Protein AF-A0A554PIF0-F1 (afdb_monomer)

Nearest PDB structures (foldseek):
  8jh6-assembly1_B  TM=5.213E-01  e=8.444E-01  synthetic construct
  6s37-assembly1_A  TM=5.566E-01  e=1.504E+00  Pseudomonas putida KT2440
  7zxk-assembly2_C  TM=3.228E-01  e=7.651E+00  Homo sapiens
  7p5c-assembly1_B  TM=2.147E-01  e=7.260E+00  Homo sapiens

Sequence (215 aa):
MDVDSYLQCLNYMDSIPKVDGVLDITLKVGVPIGTFILGFVFSWIKENRKESKEVKNKKICVDEEIHRVMQGVEHSFKECVSILDLCRRNQRIESHRLPPEIEMPCIETFFWGIAHEYTQDERHYLSFLGPNIKELNVLIQKVREAPKPRDLTAMASLAYAVLEHAPHCYAICETLKTGVKPEVVTPVSFADKLQLKSDAIDSMRERYSNLAAMQ

Mean predicted aligned error: 11.62 Å

Foldseek 3Di:
DDPVVVVVVVVVVVPDDDDDDPVCCCVVPVVVVVVVVVVVVVVVVVVVVVVVVVLVVLVVVQLVLLVQLLVLLLQLLVQLLVLLLCLVVVHFDPDTDRDQASDRVSLVPCCVVNVVVDDPVLNVLSVVLVVLRVVLNVLSVCLVPPPGGPPSVSNNVSSVVSLASSQVSNQSSVCNVPVDRDPDRHSLVVCVVVVDDGPSSVVVVVVVVVVVVVD

pLDDT: mean 83.53, std 14.91, range [40.38, 97.88]

Radius of gyration: 30.83 Å; Cα contacts (8 Å, |Δi|>4): 161; chains: 1; bounding box: 61×54×91 Å

Structure (mmCIF, N/CA/C/O backbone):
data_AF-A0A554PIF0-F1
#
_entry.id   AF-A0A554PIF0-F1
#
loop_
_atom_site.group_PDB
_atom_site.id
_atom_site.type_symbol
_atom_site.label_atom_id
_atom_site.label_alt_id
_atom_site.label_comp_id
_atom_site.label_asym_id
_atom_site.label_entity_id
_atom_site.label_seq_id
_atom_site.pdbx_PDB_ins_code
_atom_site.Cartn_x
_atom_site.Cartn_y
_atom_site.Cartn_z
_atom_site.occupancy
_atom_site.B_iso_or_equiv
_atom_site.auth_seq_id
_atom_site.auth_comp_id
_atom_site.auth_asym_id
_atom_site.auth_atom_id
_atom_site.pdbx_PDB_model_num
ATOM 1 N N . MET A 1 1 ? -20.662 22.136 36.333 1.00 47.41 1 MET A N 1
ATOM 2 C CA . MET A 1 1 ? -21.942 22.584 36.919 1.00 47.41 1 MET A CA 1
ATOM 3 C C . MET A 1 1 ? -21.579 23.101 38.303 1.00 47.41 1 MET A C 1
ATOM 5 O O . MET A 1 1 ? -20.882 22.368 38.993 1.00 47.41 1 MET A O 1
ATOM 9 N N . ASP A 1 2 ? -21.885 24.365 38.615 1.00 40.38 2 ASP A N 1
ATOM 10 C CA . ASP A 1 2 ? -21.336 25.093 39.775 1.00 40.38 2 ASP A CA 1
ATOM 11 C C . ASP A 1 2 ? -21.683 24.433 41.114 1.00 40.38 2 ASP A C 1
ATOM 13 O O . ASP A 1 2 ? -22.853 24.260 41.455 1.00 40.38 2 ASP A O 1
ATOM 17 N N . VAL A 1 3 ? -20.644 24.087 41.876 1.00 50.56 3 VAL A N 1
ATOM 18 C CA . VAL A 1 3 ? -20.722 23.443 43.200 1.00 50.56 3 VAL A CA 1
ATOM 19 C C . VAL A 1 3 ? -21.391 24.367 44.229 1.00 50.56 3 VAL A C 1
ATOM 21 O O . VAL A 1 3 ? -22.068 23.901 45.144 1.00 50.56 3 VAL A O 1
ATOM 24 N N . ASP A 1 4 ? -21.292 25.681 44.027 1.00 49.31 4 ASP A N 1
ATOM 25 C CA . ASP A 1 4 ? -21.816 26.689 44.953 1.00 49.31 4 ASP A CA 1
ATOM 26 C C . ASP A 1 4 ? -23.349 26.764 44.958 1.00 49.31 4 ASP A C 1
ATOM 28 O O . ASP A 1 4 ? -23.965 26.982 46.003 1.00 49.31 4 ASP A O 1
ATOM 32 N N . SER A 1 5 ? -23.993 26.490 43.819 1.00 56.06 5 SER A N 1
ATOM 33 C CA . SER A 1 5 ? -25.459 26.435 43.737 1.00 56.06 5 SER A CA 1
ATOM 34 C C . SER A 1 5 ? -26.027 25.220 44.491 1.00 56.06 5 SER A C 1
ATOM 36 O O . SER A 1 5 ? -27.128 25.278 45.035 1.00 56.06 5 SER A O 1
ATOM 38 N N . TYR A 1 6 ? -25.243 24.142 44.610 1.00 55.62 6 TYR A N 1
ATOM 39 C CA . TYR A 1 6 ? -25.616 22.925 45.334 1.00 55.62 6 TYR A CA 1
ATOM 40 C C . TYR A 1 6 ? -25.572 23.114 46.861 1.00 55.62 6 TYR A C 1
ATOM 42 O O . TYR A 1 6 ? -26.452 22.632 47.578 1.00 55.62 6 TYR A O 1
ATOM 50 N N . LEU A 1 7 ? -24.597 23.883 47.362 1.00 62.16 7 LEU A N 1
ATOM 51 C CA . LEU A 1 7 ? -24.489 24.240 48.783 1.00 62.16 7 LEU A CA 1
ATOM 52 C C . LEU A 1 7 ? -25.667 25.099 49.264 1.00 62.16 7 LEU A C 1
ATOM 54 O O . LEU A 1 7 ? -26.142 24.923 50.385 1.00 62.16 7 LEU A O 1
ATOM 58 N N . GLN A 1 8 ? -26.190 25.983 48.410 1.00 55.66 8 GLN A N 1
ATOM 59 C CA . GLN A 1 8 ? -27.382 26.775 48.730 1.00 55.66 8 GLN A CA 1
ATOM 60 C C . GLN A 1 8 ? -28.638 25.913 48.910 1.00 55.66 8 GLN A C 1
ATOM 62 O O . GLN A 1 8 ? -29.419 26.164 49.828 1.00 55.66 8 GLN A O 1
ATOM 67 N N . CYS A 1 9 ? -28.821 24.873 48.092 1.00 62.28 9 CYS A N 1
ATOM 68 C CA . CYS A 1 9 ? -29.952 23.954 48.237 1.00 62.28 9 CYS A CA 1
ATOM 69 C C . CYS A 1 9 ? -29.850 23.099 49.508 1.00 62.28 9 CYS A C 1
ATOM 71 O O . CYS A 1 9 ? -30.862 22.873 50.169 1.00 62.28 9 CYS A O 1
ATOM 73 N N . LEU A 1 10 ? -28.640 22.672 49.883 1.00 59.41 10 LEU A N 1
ATOM 74 C CA . LEU A 1 10 ? -28.398 21.937 51.130 1.00 59.41 10 LEU A CA 1
ATOM 75 C C . LEU A 1 10 ? -28.706 22.795 52.364 1.00 59.41 10 LEU A C 1
ATOM 77 O O . LEU A 1 10 ? -29.445 22.361 53.244 1.00 59.41 10 LEU A O 1
ATOM 81 N N . ASN A 1 11 ? -28.232 24.043 52.379 1.00 67.69 11 ASN A N 1
ATOM 82 C CA . ASN A 1 11 ? -28.479 24.967 53.487 1.00 67.69 11 ASN A CA 1
ATOM 83 C C . ASN A 1 11 ? -29.965 25.334 53.635 1.00 67.69 11 ASN A C 1
ATOM 85 O O . ASN A 1 11 ? -30.442 25.553 54.748 1.00 67.69 11 ASN A O 1
ATOM 89 N N . TYR A 1 12 ? -30.716 25.381 52.530 1.00 64.62 12 TYR A N 1
ATOM 90 C CA . TYR A 1 12 ? -32.158 25.622 52.572 1.00 64.62 12 TYR A CA 1
ATOM 91 C C . TYR A 1 12 ? -32.916 24.459 53.231 1.00 64.62 12 TYR A C 1
ATOM 93 O O . TYR A 1 12 ? -33.818 24.697 54.036 1.00 64.62 12 TYR A O 1
ATOM 101 N N . MET A 1 13 ? -32.519 23.209 52.966 1.00 59.84 13 MET A N 1
ATOM 102 C CA . MET A 1 13 ? -33.137 22.031 53.590 1.00 59.84 13 MET A CA 1
ATOM 103 C C . MET A 1 13 ? -32.864 21.934 55.098 1.00 59.84 13 MET A C 1
ATOM 105 O O . MET A 1 13 ? -33.733 21.476 55.838 1.00 59.84 13 MET A O 1
ATOM 109 N N . ASP A 1 14 ? -31.707 22.412 55.563 1.00 58.00 14 ASP A N 1
ATOM 110 C CA . ASP A 1 14 ? -31.365 22.452 56.993 1.00 58.00 14 ASP A CA 1
ATOM 111 C C . ASP A 1 14 ? -32.142 23.521 57.785 1.00 58.00 14 ASP A C 1
ATOM 113 O O . ASP A 1 14 ? -32.210 23.454 59.014 1.00 58.00 14 ASP A O 1
ATOM 117 N N . SER A 1 15 ? -32.767 24.487 57.101 1.00 56.59 15 SER A N 1
ATOM 118 C CA . SER A 1 15 ? -33.512 25.587 57.732 1.00 56.59 15 SER A CA 1
ATOM 119 C C . SER A 1 15 ? -34.983 25.270 58.063 1.00 56.59 15 SER A C 1
ATOM 121 O O . SER A 1 15 ? -35.657 26.078 58.704 1.00 56.59 15 SER A O 1
ATOM 123 N N . ILE A 1 16 ? -35.494 24.097 57.664 1.00 55.69 16 ILE A N 1
ATOM 124 C CA . ILE A 1 16 ? -36.891 23.687 57.887 1.00 55.69 16 ILE A CA 1
ATOM 125 C C . ILE A 1 16 ? -37.016 22.997 59.267 1.00 55.69 16 ILE A C 1
ATOM 127 O O . ILE A 1 16 ? -36.279 22.044 59.538 1.00 55.69 16 ILE A O 1
ATOM 131 N N . PRO A 1 17 ? -37.919 23.445 60.167 1.00 48.34 17 PRO A N 1
ATOM 132 C CA . PRO A 1 17 ? -37.998 22.936 61.538 1.00 48.34 17 PRO A CA 1
ATOM 133 C C . PRO A 1 17 ? -38.370 21.444 61.588 1.00 48.34 17 PRO A C 1
ATOM 135 O O . PRO A 1 17 ? -39.326 20.998 60.956 1.00 48.34 17 PRO A O 1
ATOM 138 N N . LYS A 1 18 ? -37.573 20.683 62.353 1.00 53.19 18 LYS A N 1
ATOM 139 C CA . LYS A 1 18 ? -37.585 19.216 62.471 1.00 53.19 18 LYS A CA 1
ATOM 140 C C . LYS A 1 18 ? -38.887 18.711 63.106 1.00 53.19 18 LYS A C 1
ATOM 142 O O . LYS A 1 18 ? -39.213 19.098 64.224 1.00 53.19 18 LYS A O 1
ATOM 147 N N . VAL A 1 19 ? -39.593 17.818 62.413 1.00 47.34 19 VAL A N 1
ATOM 148 C CA . VAL A 1 19 ? -40.669 16.998 62.991 1.00 47.34 19 VAL A CA 1
ATOM 149 C C . VAL A 1 19 ? -40.049 15.659 63.382 1.00 47.34 19 VAL A C 1
ATOM 151 O O . VAL A 1 19 ? -39.524 14.951 62.525 1.00 47.34 19 VAL A O 1
ATOM 154 N N . ASP A 1 20 ? -40.071 15.341 64.677 1.00 48.47 20 ASP A N 1
ATOM 155 C CA . ASP A 1 20 ? -39.502 14.109 65.227 1.00 48.47 20 ASP A CA 1
ATOM 156 C C . ASP A 1 20 ? -40.156 12.868 64.608 1.00 48.47 20 ASP A C 1
ATOM 158 O O . ASP A 1 20 ? -41.360 12.637 64.724 1.00 48.47 20 ASP A O 1
ATOM 162 N N . GLY A 1 21 ? -39.343 12.033 63.964 1.00 45.62 21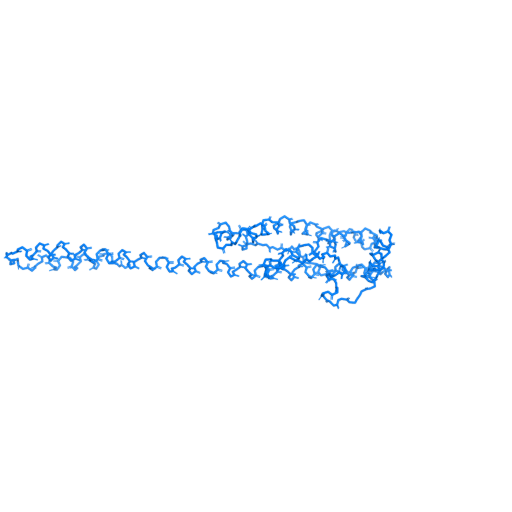 GLY A N 1
ATOM 163 C CA . GLY A 1 21 ? -39.773 10.738 63.462 1.00 45.62 21 GLY A CA 1
ATOM 164 C C . GLY A 1 21 ? -38.689 10.054 62.643 1.00 45.62 21 GLY A C 1
ATOM 165 O O . GLY A 1 21 ? -37.961 10.691 61.893 1.00 45.62 21 GLY A O 1
ATOM 166 N N . VAL A 1 22 ? -38.614 8.727 62.741 1.00 52.09 22 VAL A N 1
ATOM 167 C CA . VAL A 1 22 ? -37.718 7.820 61.986 1.00 52.09 22 VAL A CA 1
ATOM 168 C C . VAL A 1 22 ? -37.757 8.059 60.457 1.00 52.09 22 VAL A C 1
ATOM 170 O O . VAL A 1 22 ? -36.804 7.737 59.743 1.00 52.09 22 VAL A O 1
ATOM 173 N N . LEU A 1 23 ? -38.826 8.700 59.973 1.00 49.53 23 LEU A N 1
ATOM 174 C CA . LEU A 1 23 ? -39.017 9.215 58.614 1.00 49.53 23 LEU A CA 1
ATOM 175 C C . LEU A 1 23 ? -38.012 10.316 58.222 1.00 49.53 23 LEU A C 1
ATOM 177 O O . LEU A 1 23 ? -37.582 10.362 57.075 1.00 49.53 23 LEU A O 1
ATOM 181 N N . ASP A 1 24 ? -37.590 11.160 59.165 1.00 49.41 24 ASP A N 1
ATOM 182 C CA . ASP A 1 24 ? -36.657 12.270 58.933 1.00 49.41 24 ASP A CA 1
ATOM 183 C C . ASP A 1 24 ? -35.228 11.755 58.676 1.00 49.41 24 ASP A C 1
ATOM 185 O O . ASP A 1 24 ? -34.505 12.299 57.850 1.00 49.41 24 ASP A O 1
ATOM 189 N N . ILE A 1 25 ? -34.832 10.631 59.286 1.00 52.41 25 ILE A N 1
ATOM 190 C CA . ILE A 1 25 ? -33.522 9.993 59.048 1.00 52.41 25 ILE A CA 1
ATOM 191 C C . ILE A 1 25 ? -33.501 9.274 57.691 1.00 52.41 25 ILE A C 1
ATOM 193 O O . ILE A 1 25 ? -32.509 9.344 56.963 1.00 52.41 25 ILE A O 1
ATOM 197 N N . THR A 1 26 ? -34.600 8.619 57.306 1.00 51.03 26 THR A N 1
ATOM 198 C CA . THR A 1 26 ? -34.710 7.971 55.987 1.00 51.03 26 THR A CA 1
ATOM 199 C C . THR A 1 26 ? -34.805 8.994 54.856 1.00 51.03 26 THR A C 1
ATOM 201 O O . THR A 1 26 ? -34.189 8.780 53.812 1.00 51.03 26 THR A O 1
ATOM 204 N N . LEU A 1 27 ? -35.479 10.133 55.063 1.00 51.62 27 LEU A N 1
ATOM 205 C CA . LEU A 1 27 ? -35.473 11.233 54.096 1.00 51.62 27 LEU A CA 1
ATOM 206 C C . LEU A 1 27 ? -34.113 11.945 54.028 1.00 51.62 27 LEU A C 1
ATOM 208 O O . LEU A 1 27 ? -33.620 12.189 52.932 1.00 51.62 27 LEU A O 1
ATOM 212 N N . LYS A 1 28 ? -33.476 12.247 55.167 1.00 52.47 28 LYS A N 1
ATOM 213 C CA . LYS A 1 28 ? -32.212 13.010 55.200 1.00 52.47 28 LYS A CA 1
ATOM 214 C C . LYS A 1 28 ? -30.979 12.213 54.800 1.00 52.47 28 LYS A C 1
ATOM 216 O O . LYS A 1 28 ? -30.016 12.813 54.345 1.00 52.47 28 LYS A O 1
ATOM 221 N N . VAL A 1 29 ? -30.983 10.890 54.959 1.00 52.53 29 VAL A N 1
ATOM 222 C CA . VAL A 1 29 ? -29.827 10.035 54.628 1.00 52.53 29 VAL A CA 1
ATOM 223 C C . VAL A 1 29 ? -30.119 9.148 53.416 1.00 52.53 29 VAL A C 1
ATOM 225 O O . VAL A 1 29 ? -29.275 9.008 52.536 1.00 52.53 29 VAL A O 1
ATOM 228 N N . GLY A 1 30 ? -31.330 8.594 53.306 1.00 51.25 30 GLY A N 1
ATOM 229 C CA . GLY A 1 30 ? -31.701 7.679 52.221 1.00 51.25 30 GLY A CA 1
ATOM 230 C C . GLY A 1 30 ? -31.928 8.364 50.872 1.00 51.25 30 GLY A C 1
ATOM 231 O O . GLY A 1 30 ? -31.505 7.835 49.846 1.00 51.25 30 GLY A O 1
ATOM 232 N N . VAL A 1 31 ? -32.535 9.556 50.852 1.00 59.31 31 VAL A N 1
ATOM 233 C CA . VAL A 1 31 ? -32.758 10.318 49.608 1.00 59.31 31 VAL A CA 1
ATOM 234 C C . VAL A 1 31 ? -31.444 10.810 48.984 1.00 59.31 31 VAL A C 1
ATOM 236 O O . VAL A 1 31 ? -31.266 10.554 47.794 1.00 59.31 31 VAL A O 1
ATOM 239 N N . PRO A 1 32 ? -30.495 11.435 49.719 1.00 60.81 32 PRO A N 1
ATOM 240 C CA . PRO A 1 32 ? -29.220 11.853 49.131 1.00 60.81 32 PRO A CA 1
ATOM 241 C C . PRO A 1 32 ? -28.311 10.685 48.725 1.00 60.81 32 PRO A C 1
ATOM 243 O O . PRO A 1 32 ? -27.618 10.786 47.716 1.00 60.81 32 PRO A O 1
ATOM 246 N N . ILE A 1 33 ? -28.334 9.553 49.441 1.00 64.94 33 ILE A N 1
ATOM 247 C CA . ILE A 1 33 ? -27.609 8.345 49.008 1.00 64.94 33 ILE A CA 1
ATOM 248 C C . ILE A 1 33 ? -28.244 7.772 47.732 1.00 64.94 33 ILE A C 1
ATOM 250 O O . ILE A 1 33 ? -27.531 7.418 46.794 1.00 64.94 33 ILE A O 1
ATOM 254 N N . GLY A 1 34 ? -29.577 7.728 47.656 1.00 63.44 34 GLY A N 1
ATOM 255 C CA . GLY A 1 34 ? -30.304 7.273 46.471 1.00 63.44 34 GLY A CA 1
ATOM 256 C C . GLY A 1 34 ? -30.042 8.142 45.237 1.00 63.44 34 GLY A C 1
ATOM 257 O O . GLY A 1 34 ? -29.764 7.610 44.163 1.00 63.44 34 GLY A O 1
ATOM 258 N N . THR A 1 35 ? -30.057 9.471 45.374 1.00 71.06 35 THR A N 1
ATOM 259 C CA . THR A 1 35 ? -29.721 10.388 44.272 1.00 71.06 35 THR A CA 1
ATOM 260 C C . THR A 1 35 ? -28.242 10.352 43.908 1.00 71.06 35 THR A C 1
ATOM 262 O O . THR A 1 35 ? -27.929 10.456 42.724 1.00 71.06 35 THR A O 1
ATOM 265 N N . PHE A 1 36 ? -27.334 10.133 44.864 1.00 71.81 36 PHE A N 1
ATOM 266 C CA . PHE A 1 36 ? -25.912 9.937 44.577 1.00 71.81 36 PHE A CA 1
ATOM 267 C C . PHE A 1 36 ? -25.662 8.654 43.773 1.00 71.81 36 PHE A C 1
ATOM 269 O O . PHE A 1 36 ? -24.978 8.696 42.752 1.00 71.81 36 PHE A O 1
ATOM 276 N N . ILE A 1 37 ? -26.269 7.529 44.170 1.00 73.12 37 ILE A N 1
ATOM 277 C CA . ILE A 1 37 ? -26.159 6.255 43.442 1.00 73.12 37 ILE A CA 1
ATOM 278 C C . ILE A 1 37 ? -26.758 6.386 42.040 1.00 73.12 37 ILE A C 1
ATOM 280 O O . ILE A 1 37 ? -26.123 5.989 41.064 1.00 73.12 37 ILE A O 1
ATOM 284 N N . LEU A 1 38 ? -27.944 6.988 41.908 1.00 70.50 38 LEU A N 1
ATOM 285 C CA . LEU A 1 38 ? -28.548 7.237 40.598 1.00 70.50 38 LEU A CA 1
ATOM 286 C C . LEU A 1 38 ? -27.668 8.161 39.747 1.00 70.50 38 LEU A C 1
ATOM 288 O O . LEU A 1 38 ? -27.426 7.857 38.584 1.00 70.50 38 LEU A O 1
ATOM 292 N N . GLY A 1 39 ? -27.134 9.242 40.318 1.00 74.00 39 GLY A N 1
ATOM 293 C CA . GLY A 1 39 ? -26.219 10.159 39.636 1.00 74.00 39 GLY A CA 1
ATOM 294 C C . GLY A 1 39 ? -24.931 9.478 39.166 1.00 74.00 39 GLY A C 1
ATOM 295 O O . GLY A 1 39 ? -24.483 9.726 38.043 1.00 74.00 39 GLY A O 1
ATOM 296 N N . PHE A 1 40 ? -24.377 8.571 39.973 1.00 77.06 40 PHE A N 1
ATOM 297 C CA . PHE A 1 40 ? -23.218 7.757 39.614 1.00 77.06 40 PHE A CA 1
ATOM 298 C C . PHE A 1 40 ? -23.547 6.788 38.474 1.00 77.06 40 PHE A C 1
ATOM 300 O O . PHE A 1 40 ? -22.827 6.753 37.482 1.00 77.06 40 PHE A O 1
ATOM 307 N N . VAL A 1 41 ? -24.676 6.075 38.550 1.00 76.56 41 VAL A N 1
ATOM 308 C CA . VAL A 1 41 ? -25.136 5.163 37.488 1.00 76.56 41 VAL A CA 1
ATOM 309 C C . VAL A 1 41 ? -25.408 5.921 36.185 1.00 76.56 41 VAL A C 1
ATOM 311 O O . VAL A 1 41 ? -24.975 5.486 35.121 1.00 76.56 41 VAL A O 1
ATOM 314 N N . PHE A 1 42 ? -26.066 7.082 36.238 1.00 74.94 42 PHE A N 1
ATOM 315 C CA . PHE A 1 42 ? -26.293 7.924 35.060 1.00 74.94 42 PHE A CA 1
ATOM 316 C C . PHE A 1 42 ? -24.985 8.442 34.455 1.00 74.94 42 PHE A C 1
ATOM 318 O O . PHE A 1 42 ? -24.847 8.461 33.229 1.00 74.94 42 PHE A O 1
ATOM 325 N N . SER A 1 43 ? -24.026 8.842 35.293 1.00 77.12 43 SER A N 1
ATOM 326 C CA . SER A 1 43 ? -22.704 9.285 34.839 1.00 77.12 43 SER A CA 1
ATOM 327 C C . SER A 1 43 ? -21.934 8.136 34.196 1.00 77.12 43 SER A C 1
ATOM 329 O O . SER A 1 43 ? -21.460 8.293 33.076 1.00 77.12 43 SER A O 1
ATOM 331 N N . TRP A 1 44 ? -21.933 6.959 34.821 1.00 77.50 44 TRP A N 1
ATOM 332 C CA . TRP A 1 44 ? -21.307 5.747 34.299 1.00 77.50 44 TRP A CA 1
ATOM 333 C C . TRP A 1 44 ? -21.918 5.303 32.962 1.00 77.50 44 TRP A C 1
ATOM 335 O O . TRP A 1 44 ? -21.201 5.053 31.998 1.00 77.50 44 TRP A O 1
ATOM 345 N N . ILE A 1 45 ? -23.251 5.302 32.834 1.00 78.75 45 ILE A N 1
ATOM 346 C CA . ILE A 1 45 ? -23.929 5.007 31.559 1.00 78.75 45 ILE A CA 1
ATOM 347 C C . ILE A 1 45 ? -23.543 6.034 30.488 1.00 78.75 45 ILE A C 1
ATOM 349 O O . ILE A 1 45 ? -23.303 5.675 29.334 1.00 78.75 45 ILE A O 1
ATOM 353 N N . LYS A 1 46 ? -23.504 7.325 30.835 1.00 76.94 46 LYS A N 1
ATOM 354 C CA . LYS A 1 46 ? -23.123 8.389 29.898 1.00 76.94 46 LYS A CA 1
ATOM 355 C C . LYS A 1 46 ? -21.670 8.238 29.443 1.00 76.94 46 LYS A C 1
ATOM 357 O O . LYS A 1 46 ? -21.394 8.444 28.261 1.00 76.94 46 LYS A O 1
ATOM 362 N N . GLU A 1 47 ? -20.779 7.875 30.355 1.00 76.81 47 GLU A N 1
ATOM 363 C CA . GLU A 1 47 ? -19.356 7.665 30.105 1.00 76.81 47 GLU A CA 1
ATOM 364 C C . GLU A 1 47 ? -19.127 6.440 29.216 1.00 76.81 47 GLU A C 1
ATOM 366 O O . GLU A 1 47 ? -18.550 6.590 28.143 1.00 76.81 47 GLU A O 1
ATOM 371 N N . ASN A 1 48 ? -19.757 5.300 29.519 1.00 76.38 48 ASN A N 1
ATOM 372 C CA . ASN A 1 48 ? -19.719 4.110 28.660 1.00 76.38 48 ASN A CA 1
ATOM 373 C C . ASN A 1 48 ? -20.265 4.382 27.252 1.00 76.38 48 ASN A C 1
ATOM 375 O O . ASN A 1 48 ? -19.729 3.904 26.252 1.00 76.38 48 ASN A O 1
ATOM 379 N N . ARG A 1 49 ? -21.343 5.172 27.129 1.00 81.50 49 ARG A N 1
ATOM 380 C CA . ARG A 1 49 ? -21.876 5.562 25.810 1.00 81.50 49 ARG A CA 1
ATOM 381 C C . ARG A 1 49 ? -20.924 6.483 25.053 1.00 81.50 49 ARG A C 1
ATOM 383 O O . ARG A 1 49 ? -20.925 6.457 23.823 1.00 81.50 49 ARG A O 1
ATOM 390 N N . LYS A 1 50 ? -20.162 7.323 25.754 1.00 79.56 50 LYS A N 1
ATOM 391 C CA . LYS A 1 50 ? -19.149 8.191 25.148 1.00 79.56 50 LYS A CA 1
ATOM 392 C C . LYS A 1 50 ? -17.953 7.362 24.680 1.00 79.56 50 LYS A C 1
ATOM 394 O O . LYS A 1 50 ? -17.560 7.509 23.528 1.00 79.56 50 LYS A O 1
ATOM 399 N N . GLU A 1 51 ? -17.462 6.460 25.520 1.00 78.94 51 GLU A N 1
ATOM 400 C CA . GLU A 1 51 ? -16.357 5.552 25.212 1.00 78.94 51 GLU A CA 1
ATOM 401 C C . GLU A 1 51 ? -16.696 4.639 24.027 1.00 78.94 51 GLU A C 1
ATOM 403 O O . GLU A 1 51 ? -15.958 4.594 23.049 1.00 78.94 51 GLU A O 1
ATOM 408 N N . SER A 1 52 ? -17.885 4.027 24.019 1.00 82.12 52 SER A N 1
ATOM 409 C CA . SER A 1 52 ? -18.351 3.207 22.892 1.00 82.12 52 SER A CA 1
ATOM 410 C C . SER A 1 52 ? -18.418 3.991 21.571 1.00 82.12 52 SER A C 1
ATOM 412 O O . SER A 1 52 ? -18.043 3.477 20.515 1.00 82.12 52 SER A O 1
ATOM 414 N N . LYS A 1 53 ? -18.850 5.261 21.604 1.00 87.06 53 LYS A N 1
ATOM 415 C CA . LYS A 1 53 ? -18.828 6.130 20.414 1.00 87.06 53 LYS A CA 1
ATOM 416 C C . LYS A 1 53 ? -17.407 6.463 19.972 1.00 87.06 53 LYS A C 1
ATOM 418 O O . LYS A 1 53 ? -17.147 6.505 18.775 1.00 87.06 53 LYS A O 1
ATOM 423 N N . GLU A 1 54 ? -16.503 6.710 20.912 1.00 88.62 54 GLU A N 1
ATOM 424 C CA . GLU A 1 54 ? -15.102 7.002 20.618 1.00 88.62 54 GLU A CA 1
ATOM 425 C C . GLU A 1 54 ? -14.404 5.804 19.964 1.00 88.62 54 GLU A C 1
ATOM 427 O O . GLU A 1 54 ? -13.761 5.966 18.928 1.00 88.62 54 GLU A O 1
ATOM 432 N N . VAL A 1 55 ? -14.595 4.602 20.512 1.00 90.62 55 VAL A N 1
ATOM 433 C CA . VAL A 1 55 ? -14.091 3.342 19.948 1.00 90.62 55 VAL A CA 1
ATOM 434 C C . VAL A 1 55 ? -14.611 3.142 18.523 1.00 90.62 55 VAL A C 1
ATOM 436 O O . VAL A 1 55 ? -13.826 2.903 17.603 1.00 90.62 55 VAL A O 1
ATOM 439 N N . LYS A 1 56 ? -15.918 3.342 18.308 1.00 90.88 56 LYS A N 1
ATOM 440 C CA . LYS A 1 56 ? -16.526 3.259 16.975 1.00 90.88 56 LYS A CA 1
ATOM 441 C C . LYS A 1 56 ? -15.911 4.260 15.993 1.00 90.88 56 LYS A C 1
ATOM 443 O O . LYS A 1 56 ? -15.610 3.892 14.863 1.00 90.88 56 LYS A O 1
ATOM 448 N N . ASN A 1 57 ? -15.712 5.508 16.412 1.00 91.94 57 ASN A N 1
ATOM 449 C CA . ASN A 1 57 ? -15.122 6.539 15.558 1.00 91.94 57 ASN A CA 1
ATOM 450 C C . ASN A 1 57 ? -13.668 6.211 15.199 1.00 91.94 57 ASN A C 1
ATOM 452 O O . ASN A 1 57 ? -13.290 6.342 14.041 1.00 91.94 57 ASN A O 1
ATOM 456 N N . LYS A 1 58 ? -12.869 5.731 16.160 1.00 93.62 58 LYS A N 1
ATOM 457 C CA . LYS A 1 58 ? -11.490 5.285 15.907 1.00 93.62 58 LYS A CA 1
ATOM 458 C C . LYS A 1 58 ? -11.445 4.151 14.883 1.00 93.62 58 LYS A C 1
ATOM 460 O O . LYS A 1 58 ? -10.599 4.185 13.996 1.00 93.62 58 LYS A O 1
ATOM 465 N N . LYS A 1 59 ? -12.367 3.185 14.977 1.00 92.75 59 LYS A N 1
ATOM 466 C CA . LYS A 1 59 ? -12.475 2.082 14.010 1.00 92.75 59 LYS A CA 1
ATOM 467 C C . LYS A 1 59 ? -12.795 2.596 12.605 1.00 92.75 59 LYS A C 1
ATOM 469 O O . LYS A 1 59 ? -12.086 2.254 11.670 1.00 92.75 59 LYS A O 1
ATOM 474 N N . ILE A 1 60 ? -13.759 3.513 12.481 1.00 93.38 60 ILE A N 1
ATOM 475 C CA . ILE A 1 60 ? -14.080 4.168 11.201 1.00 93.38 60 ILE A CA 1
ATOM 476 C C . ILE A 1 60 ? -12.849 4.878 10.616 1.00 93.38 60 ILE A C 1
ATOM 478 O O . ILE A 1 60 ? -12.557 4.705 9.438 1.00 93.38 60 ILE A O 1
ATOM 482 N N . CYS A 1 61 ? -12.090 5.627 11.424 1.00 94.56 61 CYS A N 1
ATOM 483 C CA . CYS A 1 61 ? -10.876 6.300 10.949 1.00 94.56 61 CYS A CA 1
ATOM 484 C C . CYS A 1 61 ? -9.822 5.316 10.416 1.00 94.56 61 CYS A C 1
ATOM 486 O O . CYS A 1 61 ? -9.150 5.622 9.432 1.00 94.56 61 CYS A O 1
ATOM 488 N N . VAL A 1 62 ? -9.672 4.153 11.060 1.00 94.50 62 VAL A N 1
ATOM 489 C CA . VAL A 1 62 ? -8.773 3.087 10.593 1.00 94.50 62 VAL A CA 1
ATOM 490 C C . VAL A 1 62 ? -9.275 2.494 9.276 1.00 94.50 62 VAL A C 1
ATOM 492 O O . VAL A 1 62 ? -8.492 2.377 8.339 1.00 94.50 62 VAL A O 1
ATOM 495 N N . ASP A 1 63 ? -10.569 2.197 9.158 1.00 93.62 63 ASP A N 1
ATOM 496 C CA . ASP A 1 63 ? -11.159 1.657 7.926 1.00 93.62 63 ASP A CA 1
ATOM 497 C C . ASP A 1 63 ? -11.011 2.632 6.741 1.00 93.62 63 ASP A C 1
ATOM 499 O O . ASP A 1 63 ? -10.651 2.241 5.625 1.00 93.62 63 ASP A O 1
ATOM 503 N N . GLU A 1 64 ? -11.236 3.927 6.979 1.00 94.62 64 GLU A N 1
ATOM 504 C CA . GLU A 1 64 ? -11.002 4.981 5.989 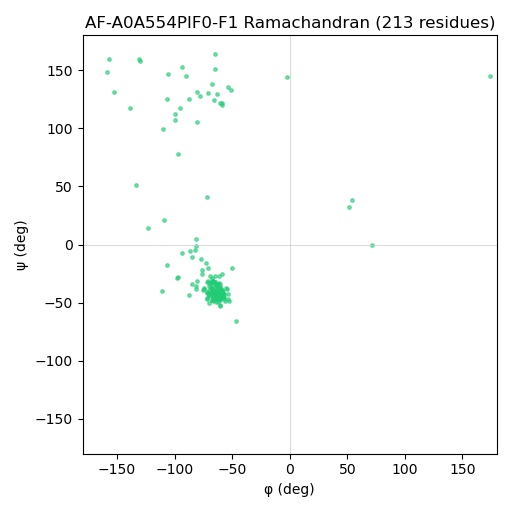1.00 94.62 64 GLU A CA 1
ATOM 505 C C . GLU A 1 64 ? -9.524 5.088 5.600 1.00 94.62 64 GLU A C 1
ATOM 507 O O . GLU A 1 64 ? -9.202 5.316 4.432 1.00 94.62 64 GLU A O 1
ATOM 512 N N . GLU A 1 65 ? -8.611 4.922 6.558 1.00 96.06 65 GLU A N 1
ATOM 513 C CA . GLU A 1 65 ? -7.177 4.935 6.291 1.00 96.06 65 GLU A CA 1
ATOM 514 C C . GLU A 1 65 ? -6.732 3.738 5.460 1.00 96.06 65 GLU A C 1
ATOM 516 O O . GLU A 1 65 ? -6.003 3.932 4.491 1.00 96.06 65 GLU A O 1
ATOM 521 N N . ILE A 1 66 ? -7.231 2.533 5.750 1.00 96.00 66 ILE A N 1
ATOM 522 C CA . ILE A 1 66 ? -6.993 1.348 4.916 1.00 96.00 66 ILE A CA 1
ATOM 523 C C . ILE A 1 66 ? -7.397 1.651 3.469 1.00 96.00 66 ILE A C 1
ATOM 525 O O . ILE A 1 66 ? -6.653 1.339 2.539 1.00 96.00 66 ILE A O 1
ATOM 529 N N . HIS A 1 67 ? -8.530 2.329 3.255 1.00 95.56 67 HIS A N 1
ATOM 530 C CA . HIS A 1 67 ? -8.943 2.723 1.911 1.00 95.56 67 HIS A CA 1
ATOM 531 C C . HIS A 1 67 ? -7.993 3.743 1.258 1.00 95.56 67 HIS A C 1
ATOM 533 O O . HIS A 1 67 ? -7.666 3.599 0.079 1.00 95.56 67 HIS A O 1
ATOM 539 N N . ARG A 1 68 ? -7.514 4.746 2.005 1.00 96.19 68 ARG A N 1
ATOM 540 C CA . ARG A 1 68 ? -6.513 5.710 1.510 1.00 96.19 68 ARG A CA 1
ATOM 541 C C . ARG A 1 68 ? -5.193 5.026 1.149 1.00 96.19 68 ARG A C 1
ATOM 543 O O . ARG A 1 68 ? -4.626 5.317 0.098 1.00 96.19 68 ARG A O 1
ATOM 550 N N . VAL A 1 69 ? -4.739 4.082 1.973 1.00 96.88 69 VAL A N 1
ATOM 551 C CA . VAL A 1 69 ? -3.539 3.275 1.715 1.00 96.88 69 VAL A CA 1
ATOM 552 C C . VAL A 1 69 ? -3.708 2.477 0.426 1.00 96.88 69 VAL A C 1
ATOM 554 O O . VAL A 1 69 ? -2.837 2.547 -0.436 1.00 96.88 69 VAL A O 1
ATOM 557 N N . MET A 1 70 ? -4.848 1.802 0.231 1.00 96.06 70 MET A N 1
ATOM 558 C CA . MET A 1 70 ? -5.141 1.091 -1.023 1.00 96.06 70 MET A CA 1
ATOM 559 C C . MET A 1 70 ? -5.000 2.005 -2.241 1.00 96.06 70 MET A C 1
ATOM 561 O O . MET A 1 70 ? -4.340 1.633 -3.207 1.00 96.06 70 MET A O 1
ATOM 565 N N . GLN A 1 71 ? -5.567 3.213 -2.188 1.00 96.38 71 GLN A N 1
ATOM 566 C CA . GLN A 1 71 ? -5.457 4.183 -3.280 1.00 96.38 71 GLN A CA 1
ATOM 567 C C . GLN A 1 71 ? -4.004 4.622 -3.525 1.00 96.38 71 GLN A C 1
ATOM 569 O O . GLN A 1 71 ? -3.579 4.708 -4.676 1.00 96.38 71 GLN A O 1
ATOM 574 N N . GLY A 1 72 ? -3.224 4.861 -2.465 1.00 97.19 72 GLY A N 1
ATOM 575 C CA . GLY A 1 72 ? -1.802 5.210 -2.569 1.00 97.19 72 GLY A CA 1
ATOM 576 C C . GLY A 1 72 ? -0.953 4.093 -3.185 1.00 97.19 72 GLY A C 1
ATOM 577 O O . GLY A 1 72 ? -0.085 4.358 -4.025 1.00 97.19 72 GLY A O 1
ATOM 578 N N . VAL A 1 73 ? -1.244 2.842 -2.826 1.00 97.38 73 VAL A N 1
ATOM 579 C CA . VAL A 1 73 ? -0.609 1.644 -3.391 1.00 97.38 73 VAL A CA 1
ATOM 580 C C . VAL A 1 73 ? -0.980 1.481 -4.868 1.00 97.38 73 VAL A C 1
ATOM 582 O O . VAL A 1 73 ? -0.092 1.320 -5.704 1.00 97.38 73 VAL A O 1
ATOM 585 N N . GLU A 1 74 ? -2.268 1.585 -5.217 1.00 97.00 74 GLU A N 1
ATOM 586 C CA . GLU A 1 74 ? -2.731 1.530 -6.612 1.00 97.00 74 GLU A CA 1
ATOM 587 C C . GLU A 1 74 ? -2.091 2.622 -7.473 1.00 97.00 74 GLU A C 1
ATOM 589 O O . GLU A 1 74 ? -1.690 2.368 -8.609 1.00 97.00 74 GLU A O 1
ATOM 594 N N . HIS A 1 75 ? -2.004 3.843 -6.947 1.00 97.12 75 HIS A N 1
ATOM 595 C CA . HIS A 1 75 ? -1.415 4.978 -7.650 1.00 97.12 75 HIS A CA 1
ATOM 596 C C . HIS A 1 75 ? 0.082 4.771 -7.896 1.00 97.12 75 HIS A C 1
ATOM 598 O O . HIS A 1 75 ? 0.548 4.931 -9.023 1.00 97.12 75 HIS A O 1
ATOM 604 N N . SER A 1 76 ? 0.818 4.325 -6.874 1.00 97.31 76 SER A N 1
ATOM 605 C CA . SER A 1 76 ? 2.239 3.973 -7.000 1.00 97.31 76 SER A CA 1
ATOM 606 C C . SER A 1 76 ? 2.464 2.871 -8.034 1.00 97.31 76 SER A C 1
ATOM 608 O O . SER A 1 76 ? 3.350 2.988 -8.879 1.00 97.31 76 SER A O 1
ATOM 610 N N . PHE A 1 77 ? 1.622 1.834 -8.019 1.00 97.62 77 PHE A N 1
ATOM 611 C CA . PHE A 1 77 ? 1.677 0.747 -8.990 1.00 97.62 77 PHE A CA 1
ATOM 612 C C . PHE A 1 77 ? 1.461 1.261 -10.419 1.00 97.62 77 PHE A C 1
ATOM 614 O O . PHE A 1 77 ? 2.303 1.035 -11.285 1.00 97.62 77 PHE A O 1
ATOM 621 N N . LYS A 1 78 ? 0.377 2.011 -10.665 1.00 96.94 78 LYS A N 1
ATOM 622 C CA . LYS A 1 78 ? 0.049 2.580 -11.987 1.00 96.94 78 LYS A CA 1
ATOM 623 C C . LYS A 1 78 ? 1.170 3.459 -12.534 1.00 96.94 78 LYS A C 1
ATOM 625 O O . LYS A 1 78 ? 1.513 3.369 -13.712 1.00 96.94 78 LYS A O 1
ATOM 630 N N . GLU A 1 79 ? 1.758 4.286 -11.680 1.00 95.94 79 GLU A N 1
ATOM 631 C CA . GLU A 1 79 ? 2.853 5.163 -12.076 1.00 95.94 79 GLU A CA 1
ATOM 632 C C . GLU A 1 79 ? 4.123 4.369 -12.418 1.00 95.94 79 GLU A C 1
ATOM 634 O O . GLU A 1 79 ? 4.766 4.642 -13.431 1.00 95.94 79 GLU A O 1
ATOM 639 N N . CYS A 1 80 ? 4.459 3.334 -11.643 1.00 95.50 80 CYS A N 1
ATOM 640 C CA . CYS A 1 80 ? 5.582 2.448 -11.956 1.00 95.50 80 CYS A CA 1
ATOM 641 C C . CYS A 1 80 ? 5.360 1.634 -13.240 1.00 95.50 80 CYS A C 1
ATOM 643 O O . CYS A 1 80 ? 6.317 1.428 -13.988 1.00 95.50 80 CYS A O 1
ATOM 645 N N . VAL A 1 81 ? 4.121 1.233 -13.551 1.00 96.50 81 VAL A N 1
ATOM 646 C CA . VAL A 1 81 ? 3.779 0.632 -14.854 1.00 96.50 81 VAL A CA 1
ATOM 647 C C . VAL A 1 81 ? 4.075 1.613 -15.993 1.00 96.50 81 VAL A C 1
ATOM 649 O O . VAL A 1 81 ? 4.761 1.254 -16.948 1.00 96.50 81 VAL A O 1
ATOM 652 N N . SER A 1 82 ? 3.633 2.868 -15.865 1.00 94.44 82 SER A N 1
ATOM 653 C CA . SER A 1 82 ? 3.906 3.925 -16.851 1.00 94.44 82 SER A CA 1
ATOM 654 C C . SER A 1 82 ? 5.412 4.146 -17.053 1.00 94.44 82 SER A C 1
ATOM 656 O O . SER A 1 82 ? 5.895 4.202 -18.185 1.00 94.44 82 SER A O 1
ATOM 658 N N . ILE A 1 83 ? 6.183 4.186 -15.959 1.00 93.19 83 ILE A N 1
ATOM 659 C CA . ILE A 1 83 ? 7.650 4.280 -15.999 1.00 93.19 83 ILE A CA 1
ATOM 660 C C . ILE A 1 83 ? 8.256 3.107 -16.779 1.00 93.19 83 ILE A C 1
ATOM 662 O O . ILE A 1 83 ? 9.124 3.324 -17.626 1.00 93.19 83 ILE A O 1
ATOM 666 N N . LEU A 1 84 ? 7.797 1.875 -16.540 1.00 93.44 84 LEU A N 1
ATOM 667 C CA . LEU A 1 84 ? 8.286 0.712 -17.279 1.00 93.44 84 LEU A CA 1
ATOM 668 C C . LEU A 1 84 ? 7.960 0.774 -18.768 1.00 93.44 84 LEU A C 1
ATOM 670 O O . LEU A 1 84 ? 8.825 0.439 -19.578 1.00 93.44 84 LEU A O 1
ATOM 674 N N . ASP A 1 85 ? 6.759 1.209 -19.145 1.00 93.94 85 ASP A N 1
ATOM 675 C CA . ASP A 1 85 ? 6.391 1.369 -20.554 1.00 93.94 85 ASP A CA 1
ATOM 676 C C . ASP A 1 85 ? 7.293 2.391 -21.257 1.00 93.94 85 ASP A C 1
ATOM 678 O O . ASP A 1 85 ? 7.767 2.143 -22.370 1.00 93.94 85 ASP A O 1
ATOM 682 N N . LEU A 1 86 ? 7.608 3.506 -20.590 1.00 91.94 86 LEU A N 1
ATOM 683 C CA . LEU A 1 86 ? 8.562 4.493 -21.099 1.00 91.94 86 LEU A CA 1
ATOM 684 C C . LEU A 1 86 ? 9.970 3.899 -21.239 1.00 91.94 86 LEU A C 1
ATOM 686 O O . LEU A 1 86 ? 10.581 4.037 -22.301 1.00 91.94 86 LEU A O 1
ATOM 690 N N . CYS A 1 87 ? 10.463 3.182 -20.223 1.00 90.94 87 CYS A N 1
ATOM 691 C CA . CYS A 1 87 ? 11.764 2.511 -20.284 1.00 90.94 87 CYS A CA 1
ATOM 692 C C . CYS A 1 87 ? 11.835 1.512 -21.446 1.00 90.94 87 CYS A C 1
ATOM 694 O O . CYS A 1 87 ? 12.816 1.501 -22.187 1.00 90.94 87 CYS A O 1
ATOM 696 N N . ARG A 1 88 ? 10.787 0.707 -21.658 1.00 90.31 88 ARG A N 1
ATOM 697 C CA . ARG A 1 88 ? 10.718 -0.267 -22.762 1.00 90.31 88 ARG A CA 1
ATOM 698 C C . ARG A 1 88 ? 10.751 0.391 -24.134 1.00 90.31 88 ARG A C 1
ATOM 700 O O . ARG A 1 88 ? 11.334 -0.156 -25.064 1.00 90.31 88 ARG A O 1
ATOM 707 N N . ARG A 1 89 ? 10.144 1.571 -24.259 1.00 91.31 89 ARG A N 1
ATOM 708 C CA . ARG A 1 89 ? 10.158 2.377 -25.487 1.00 91.31 89 ARG A CA 1
ATOM 709 C C . ARG A 1 89 ? 11.443 3.198 -25.642 1.00 91.31 89 ARG A C 1
ATOM 711 O O . ARG A 1 89 ? 11.537 3.985 -26.579 1.00 91.31 89 ARG A O 1
ATOM 718 N N . ASN A 1 90 ? 12.419 3.031 -24.743 1.00 88.81 90 ASN A N 1
ATOM 719 C CA . ASN A 1 90 ? 13.628 3.852 -24.649 1.00 88.81 90 ASN A CA 1
ATOM 720 C C . ASN A 1 90 ? 13.324 5.361 -24.593 1.00 88.81 90 ASN A C 1
ATOM 722 O O . ASN A 1 90 ? 14.080 6.185 -25.110 1.00 88.81 90 ASN A O 1
ATOM 726 N N . GLN A 1 91 ? 12.191 5.727 -23.989 1.00 87.00 91 GLN A N 1
ATOM 727 C CA . GLN A 1 91 ? 11.752 7.109 -23.852 1.00 87.00 91 GLN A CA 1
ATOM 728 C C . GLN A 1 91 ? 12.280 7.712 -22.554 1.00 87.00 91 GLN A C 1
ATOM 730 O O . GLN A 1 91 ? 12.393 7.054 -21.520 1.00 87.00 91 GLN A O 1
ATOM 735 N N . ARG A 1 92 ? 12.603 9.005 -22.610 1.00 83.75 92 ARG A N 1
ATOM 736 C CA . ARG A 1 92 ? 13.056 9.753 -21.442 1.00 83.75 92 ARG A CA 1
ATOM 737 C C . ARG A 1 92 ? 11.890 9.959 -20.476 1.00 83.75 92 ARG A C 1
ATOM 739 O O . ARG A 1 92 ? 10.849 10.475 -20.864 1.00 83.75 92 ARG A O 1
ATOM 746 N N . ILE A 1 93 ? 12.108 9.643 -19.203 1.00 85.50 93 ILE A N 1
ATOM 747 C CA . ILE A 1 93 ? 11.168 9.959 -18.124 1.00 85.50 93 ILE A CA 1
ATOM 748 C C . ILE A 1 93 ? 11.376 11.428 -17.744 1.00 85.50 93 ILE A C 1
ATOM 750 O O . ILE A 1 93 ? 12.396 11.792 -17.155 1.00 85.50 93 ILE A O 1
ATOM 754 N N . GLU A 1 94 ? 10.454 12.295 -18.154 1.00 81.56 94 GLU A N 1
ATOM 755 C CA . GLU A 1 94 ? 10.538 13.735 -17.872 1.00 81.56 94 GLU A CA 1
ATOM 756 C C . GLU A 1 94 ? 10.051 14.081 -16.465 1.00 81.56 94 GLU A C 1
ATOM 758 O O . GLU A 1 94 ? 10.603 14.962 -15.809 1.00 81.56 94 GLU A O 1
ATOM 763 N N . SER A 1 95 ? 9.029 13.368 -15.999 1.00 84.25 95 SER A N 1
ATOM 764 C CA . SER A 1 95 ? 8.445 13.513 -14.670 1.00 84.25 95 SER A CA 1
ATOM 765 C C . SER A 1 95 ? 7.722 12.229 -14.279 1.00 84.25 95 SER A C 1
ATOM 767 O O . SER A 1 95 ? 7.364 11.432 -15.145 1.00 84.25 95 SER A O 1
ATOM 769 N N . HIS A 1 96 ? 7.504 12.052 -12.979 1.00 88.19 96 HIS A N 1
ATOM 770 C CA . HIS A 1 96 ? 6.626 11.026 -12.433 1.00 88.19 96 HIS A CA 1
ATOM 771 C C . HIS A 1 96 ? 5.675 11.652 -11.411 1.00 88.19 96 HIS A C 1
ATOM 773 O O . HIS A 1 96 ? 5.959 12.702 -10.828 1.00 88.19 96 HIS A O 1
ATOM 779 N N . ARG A 1 97 ? 4.568 10.971 -11.130 1.00 91.94 97 ARG A N 1
ATOM 780 C CA . ARG A 1 97 ? 3.555 11.368 -10.142 1.00 91.94 97 ARG A CA 1
ATOM 781 C C . ARG A 1 97 ? 3.537 10.479 -8.904 1.00 91.94 97 ARG A C 1
ATOM 783 O O . ARG A 1 97 ? 2.532 10.454 -8.202 1.00 91.94 97 ARG A O 1
ATOM 790 N N . LEU A 1 98 ? 4.630 9.764 -8.631 1.00 92.81 98 LEU A N 1
ATOM 791 C CA . LEU A 1 98 ? 4.752 8.932 -7.435 1.00 92.81 98 LEU A CA 1
ATOM 792 C C . LEU A 1 98 ? 4.465 9.740 -6.159 1.00 92.81 98 LEU A C 1
ATOM 794 O O . LEU A 1 98 ? 4.966 10.868 -6.038 1.00 92.81 98 LEU A O 1
ATOM 798 N N . PRO A 1 99 ? 3.682 9.178 -5.220 1.00 93.25 99 PRO A N 1
ATOM 799 C CA . PRO A 1 99 ? 3.406 9.843 -3.960 1.00 93.25 99 PRO A CA 1
ATOM 800 C C . PRO A 1 99 ? 4.708 9.977 -3.159 1.00 93.25 99 PRO A C 1
ATOM 802 O O . PRO A 1 99 ? 5.620 9.165 -3.330 1.00 93.25 99 PRO A O 1
ATOM 805 N N . PRO A 1 100 ? 4.835 11.011 -2.312 1.00 92.25 100 PRO A N 1
ATOM 806 C CA . PRO A 1 100 ? 6.034 11.172 -1.509 1.00 92.25 100 PRO A CA 1
ATOM 807 C C . PRO A 1 100 ? 6.180 10.067 -0.467 1.00 92.25 100 PRO A C 1
ATOM 809 O O . PRO A 1 100 ? 7.271 9.534 -0.298 1.00 92.25 100 PRO A O 1
ATOM 812 N N . GLU A 1 101 ? 5.072 9.726 0.182 1.00 94.44 101 GLU A N 1
ATOM 813 C CA . GLU A 1 101 ? 4.969 8.694 1.198 1.00 94.44 101 GLU A CA 1
ATOM 814 C C . GLU A 1 101 ? 3.501 8.256 1.300 1.00 94.44 101 GLU A C 1
ATOM 816 O O . GLU A 1 101 ? 2.588 9.051 1.053 1.00 94.44 101 GLU A O 1
ATOM 821 N N . ILE A 1 102 ? 3.271 6.988 1.630 1.00 96.38 102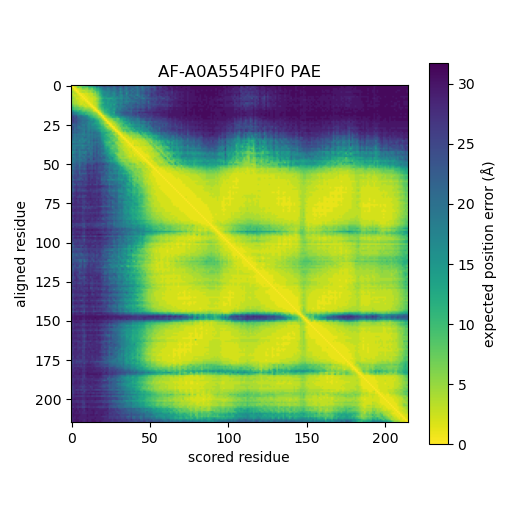 ILE A N 1
ATOM 822 C CA . ILE A 1 102 ? 1.967 6.463 2.033 1.00 96.38 102 ILE A CA 1
ATOM 823 C C . ILE A 1 102 ? 1.969 6.385 3.561 1.00 96.38 102 ILE A C 1
ATOM 825 O O . ILE A 1 102 ? 2.652 5.540 4.140 1.00 96.38 102 ILE A O 1
ATOM 829 N N . GLU A 1 103 ? 1.228 7.283 4.204 1.00 93.69 103 GLU A N 1
ATOM 830 C CA . GLU A 1 103 ? 1.185 7.414 5.664 1.00 93.69 103 GLU A CA 1
ATOM 831 C C . GLU A 1 103 ? 0.037 6.602 6.289 1.00 93.69 103 GLU A C 1
ATOM 833 O O . GLU A 1 103 ? -1.003 6.383 5.662 1.00 93.69 103 GLU A O 1
ATOM 838 N N . MET A 1 104 ? 0.214 6.187 7.551 1.00 95.25 104 MET A N 1
ATOM 839 C CA . MET A 1 104 ? -0.789 5.443 8.334 1.00 95.25 104 MET A CA 1
ATOM 840 C C . MET A 1 104 ? -0.978 5.981 9.772 1.00 95.25 104 MET A C 1
ATOM 842 O O . MET A 1 104 ? -0.895 5.216 10.741 1.00 95.25 104 MET A O 1
ATOM 846 N N . PRO A 1 105 ? -1.201 7.296 9.963 1.00 93.94 105 PRO A N 1
ATOM 847 C CA . PRO A 1 105 ? -1.251 7.903 11.292 1.00 93.94 105 PRO A CA 1
ATOM 848 C C . PRO A 1 105 ? -2.399 7.378 12.168 1.00 93.94 105 PRO A C 1
ATOM 850 O O . PRO A 1 105 ? -2.240 7.281 13.388 1.00 93.94 105 PRO A O 1
ATOM 853 N N . CYS A 1 106 ? -3.556 7.038 11.590 1.00 92.44 106 CYS A N 1
ATOM 854 C CA . CYS A 1 106 ? -4.708 6.552 12.353 1.00 92.44 106 CYS A CA 1
ATOM 855 C C . CYS A 1 106 ? -4.457 5.143 12.891 1.00 92.44 106 CYS A C 1
ATOM 857 O O . CYS A 1 106 ? -4.776 4.865 14.044 1.00 92.44 106 CYS A O 1
ATOM 859 N N . ILE A 1 107 ? -3.864 4.261 12.090 1.00 92.69 107 ILE A N 1
ATOM 860 C CA . ILE A 1 107 ? -3.465 2.919 12.509 1.00 92.69 107 ILE A CA 1
ATOM 861 C C . ILE A 1 107 ? -2.381 3.030 13.583 1.00 92.69 107 ILE A C 1
ATOM 863 O O . ILE A 1 107 ? -2.534 2.444 14.651 1.00 92.69 107 ILE A O 1
ATOM 867 N N . GLU A 1 108 ? -1.334 3.830 13.365 1.00 91.69 108 GLU A N 1
ATOM 868 C CA . GLU A 1 108 ? -0.242 3.991 14.336 1.00 91.69 108 GLU A CA 1
ATOM 869 C C . GLU A 1 108 ? -0.724 4.543 15.687 1.00 91.69 108 GLU A C 1
ATOM 871 O O . GLU A 1 108 ? -0.271 4.091 16.741 1.00 91.69 108 GLU A O 1
ATOM 876 N N . THR A 1 109 ? -1.682 5.474 15.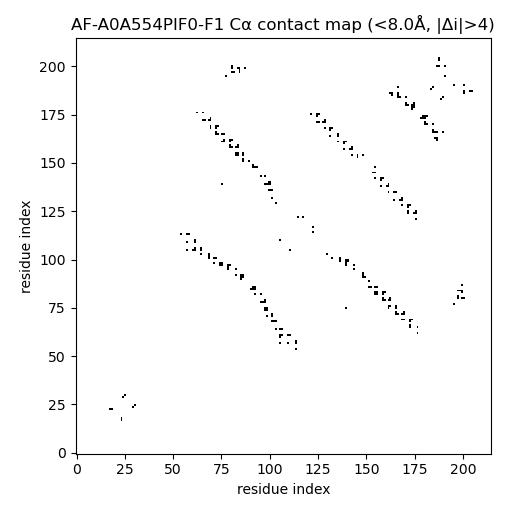668 1.00 92.12 109 THR A N 1
ATOM 877 C CA . THR A 1 109 ? -2.174 6.144 16.881 1.00 92.12 109 THR A CA 1
ATOM 878 C C . THR A 1 109 ? -3.304 5.378 17.566 1.00 92.12 109 THR A C 1
ATOM 880 O O . THR A 1 109 ? -3.339 5.280 18.794 1.00 92.12 109 THR A O 1
ATOM 883 N N . PHE A 1 110 ? -4.273 4.859 16.807 1.00 91.12 110 PHE A N 1
ATOM 884 C CA . PHE A 1 110 ? -5.517 4.335 17.374 1.00 91.12 110 PHE A CA 1
ATOM 885 C C . PHE A 1 110 ? -5.510 2.824 17.568 1.00 91.12 110 PHE A C 1
ATOM 887 O O . PHE A 1 110 ? -6.185 2.360 18.488 1.00 91.12 110 PHE A O 1
ATOM 894 N N . PHE A 1 111 ? -4.757 2.060 16.768 1.00 89.31 111 PHE A N 1
ATOM 895 C CA . PHE A 1 111 ? -4.864 0.597 16.735 1.00 89.31 111 PHE A CA 1
ATOM 896 C C . PHE A 1 111 ? -4.737 -0.043 18.119 1.00 89.31 111 PHE A C 1
ATOM 898 O O . PHE A 1 111 ? -5.603 -0.820 18.512 1.00 89.31 111 PHE A O 1
ATOM 905 N N . TRP A 1 112 ? -3.728 0.338 18.904 1.00 88.69 112 TRP A N 1
ATOM 906 C CA . TRP A 1 112 ? -3.507 -0.226 20.240 1.00 88.69 112 TRP A CA 1
ATOM 907 C C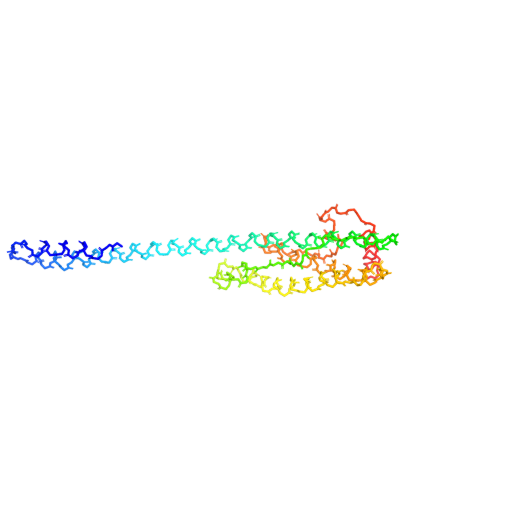 . TRP A 1 112 ? -4.677 0.010 21.201 1.00 88.69 112 TRP A C 1
ATOM 909 O O . TRP A 1 112 ? -4.992 -0.860 22.010 1.00 88.69 112 TRP A O 1
ATOM 919 N N . GLY A 1 113 ? -5.358 1.154 21.084 1.00 87.75 113 GLY A N 1
ATOM 920 C CA . GLY A 1 113 ? -6.502 1.500 21.928 1.00 87.75 113 GLY A CA 1
ATOM 921 C C . GLY A 1 113 ? -7.792 0.762 21.562 1.00 87.75 113 GLY A C 1
ATOM 922 O O . GLY A 1 113 ? -8.677 0.640 22.403 1.00 87.75 113 GLY A O 1
ATOM 923 N N . ILE A 1 114 ? -7.902 0.258 20.331 1.00 92.19 114 ILE A N 1
ATOM 924 C CA . ILE A 1 114 ? -9.098 -0.438 19.829 1.00 92.19 114 ILE A CA 1
ATOM 925 C C . ILE A 1 114 ? -8.809 -1.859 19.330 1.00 92.19 114 ILE A C 1
ATOM 927 O O . ILE A 1 114 ? -9.651 -2.471 18.686 1.00 92.19 114 ILE A O 1
ATOM 931 N N . ALA A 1 115 ? -7.645 -2.429 19.650 1.00 91.06 115 ALA A N 1
ATOM 932 C CA . ALA A 1 115 ? -7.232 -3.752 19.173 1.00 91.06 115 ALA A CA 1
ATOM 933 C C . ALA A 1 115 ? -8.207 -4.880 19.574 1.00 91.06 115 ALA A C 1
ATOM 935 O O . ALA A 1 115 ? -8.277 -5.912 18.908 1.00 91.06 115 ALA A O 1
ATOM 936 N N . HIS A 1 116 ? -8.960 -4.707 20.662 1.00 89.94 116 HIS A N 1
ATOM 937 C CA . HIS A 1 116 ? -9.967 -5.667 21.124 1.00 89.94 116 HIS A CA 1
ATOM 938 C C . HIS A 1 116 ? -11.216 -5.727 20.226 1.00 89.94 116 HIS A C 1
ATOM 940 O O . HIS A 1 116 ? -11.906 -6.740 20.241 1.00 89.94 116 HIS A O 1
ATOM 946 N N . GLU A 1 117 ? -11.469 -4.695 19.416 1.00 91.50 117 GLU A N 1
ATOM 947 C CA . GLU A 1 117 ? -12.585 -4.629 18.457 1.00 91.50 117 GLU A CA 1
ATOM 948 C C . GLU A 1 117 ? -12.301 -5.344 17.128 1.00 91.50 117 GLU A C 1
ATOM 950 O O . GLU A 1 117 ? -13.171 -5.395 16.250 1.00 91.50 117 GLU A O 1
ATOM 955 N N . TYR A 1 118 ? -11.074 -5.840 16.958 1.00 90.50 118 TYR A N 1
ATOM 956 C CA . TYR A 1 118 ? -10.632 -6.583 15.785 1.00 90.50 118 TYR A CA 1
ATOM 957 C C . TYR A 1 118 ? -10.499 -8.067 16.109 1.00 90.50 118 TYR A C 1
ATOM 959 O O . TYR A 1 118 ? -10.098 -8.462 17.213 1.00 90.50 118 TYR A O 1
ATOM 967 N N . THR A 1 119 ? -10.781 -8.899 15.113 1.00 92.69 119 THR A N 1
ATOM 968 C CA . THR A 1 119 ? -10.516 -10.335 15.173 1.00 92.69 119 THR A CA 1
ATOM 969 C C . THR A 1 119 ? -9.012 -10.607 15.262 1.00 92.69 119 THR A C 1
ATOM 971 O O . THR A 1 119 ? -8.167 -9.745 15.002 1.00 92.69 119 THR A O 1
ATOM 974 N N . GLN A 1 120 ? -8.646 -11.830 15.652 1.00 92.56 120 GLN A N 1
ATOM 975 C CA . GLN A 1 120 ? -7.239 -12.226 15.712 1.00 92.56 120 GLN A CA 1
ATOM 976 C C . GLN A 1 120 ? -6.548 -12.103 14.345 1.00 92.56 120 GLN A C 1
ATOM 978 O O . GLN A 1 120 ? -5.418 -11.617 14.290 1.00 92.56 120 GLN A O 1
ATOM 983 N N . ASP A 1 121 ? -7.242 -12.472 13.269 1.00 90.94 121 ASP A N 1
ATOM 984 C CA . ASP A 1 121 ? -6.717 -12.401 11.906 1.00 90.94 121 ASP A CA 1
ATOM 985 C C . ASP A 1 121 ? -6.570 -10.951 11.435 1.00 90.94 121 ASP A C 1
ATOM 987 O O . ASP A 1 121 ? -5.527 -10.577 10.903 1.00 90.94 121 ASP A O 1
ATOM 991 N N . GLU A 1 122 ? -7.554 -10.089 11.702 1.00 91.50 122 GLU A N 1
ATOM 992 C CA . GLU A 1 122 ? -7.460 -8.655 11.388 1.00 91.50 122 GLU A CA 1
ATOM 993 C C . GLU A 1 122 ? -6.272 -7.996 12.097 1.00 91.50 122 GLU A C 1
ATOM 995 O O . GLU A 1 122 ? -5.495 -7.272 11.474 1.00 91.50 122 GLU A O 1
ATOM 1000 N N . ARG A 1 123 ? -6.066 -8.293 13.389 1.00 93.06 123 ARG A N 1
ATOM 1001 C CA . ARG A 1 123 ? -4.891 -7.805 14.128 1.00 93.06 123 ARG A CA 1
ATOM 1002 C C . ARG A 1 123 ? -3.584 -8.293 13.516 1.00 93.06 123 ARG A C 1
ATOM 1004 O O . ARG A 1 123 ? -2.622 -7.530 13.446 1.00 93.06 123 ARG A O 1
ATOM 1011 N N . HIS A 1 124 ? -3.546 -9.552 13.085 1.00 91.62 124 HIS A N 1
ATOM 1012 C CA . HIS A 1 124 ? -2.388 -10.125 12.414 1.00 91.62 124 HIS A CA 1
ATOM 1013 C C . HIS A 1 124 ? -2.086 -9.350 11.125 1.00 91.62 124 HIS A C 1
ATOM 1015 O O . HIS A 1 124 ? -0.983 -8.830 10.978 1.00 91.62 124 HIS A O 1
ATOM 1021 N N . TYR A 1 125 ? -3.067 -9.156 10.243 1.00 92.50 125 TYR A N 1
ATOM 1022 C CA . TYR A 1 125 ? -2.878 -8.408 8.995 1.00 92.50 125 TYR A CA 1
ATOM 1023 C C . TYR A 1 125 ? -2.512 -6.934 9.209 1.00 92.50 125 TYR A C 1
ATOM 1025 O O . TYR A 1 125 ? -1.612 -6.436 8.532 1.00 92.50 125 TYR A O 1
ATOM 1033 N N . LEU A 1 126 ? -3.119 -6.251 10.185 1.00 91.50 126 LEU A N 1
ATOM 1034 C CA . LEU A 1 126 ? -2.731 -4.883 10.555 1.00 91.50 126 LEU A CA 1
ATOM 1035 C C . LEU A 1 126 ? -1.271 -4.812 11.022 1.00 91.50 126 LEU A C 1
ATOM 1037 O O . LEU A 1 126 ? -0.564 -3.866 10.676 1.00 91.50 126 LEU A O 1
ATOM 1041 N N . SER A 1 127 ? -0.782 -5.838 11.728 1.00 90.06 127 SER A N 1
ATOM 1042 C CA . SER A 1 127 ? 0.628 -5.906 12.131 1.00 90.06 127 SER A CA 1
ATOM 1043 C C . SER A 1 127 ? 1.595 -6.098 10.953 1.00 90.06 127 SER A C 1
ATOM 1045 O O . SER A 1 127 ? 2.717 -5.596 11.012 1.00 90.06 127 SER A O 1
ATOM 1047 N N . PHE A 1 128 ? 1.167 -6.749 9.860 1.00 91.06 128 PHE A N 1
ATOM 1048 C CA . PHE A 1 128 ? 1.964 -6.865 8.629 1.00 91.06 128 PHE A CA 1
ATOM 1049 C C . PHE A 1 128 ? 1.897 -5.623 7.751 1.00 91.06 128 PHE A C 1
ATOM 1051 O O . PHE A 1 128 ? 2.875 -5.320 7.064 1.00 91.06 128 PHE A O 1
ATOM 1058 N N . LEU A 1 129 ? 0.773 -4.906 7.754 1.00 94.00 129 LEU A N 1
ATOM 1059 C CA . LEU A 1 129 ? 0.576 -3.751 6.885 1.00 94.00 129 LEU A CA 1
ATOM 1060 C C . LEU A 1 129 ? 1.631 -2.664 7.144 1.00 94.00 129 LEU A C 1
ATOM 1062 O O . LEU A 1 129 ? 2.251 -2.178 6.202 1.00 94.00 129 LEU A O 1
ATOM 1066 N N . GLY A 1 130 ? 1.894 -2.360 8.420 1.00 92.88 130 GLY A N 1
ATOM 1067 C CA . GLY A 1 130 ? 2.905 -1.393 8.869 1.00 92.88 130 GLY A CA 1
ATOM 1068 C C . GLY A 1 130 ? 4.270 -1.558 8.182 1.00 92.88 130 GLY A C 1
ATOM 1069 O O . GLY A 1 130 ? 4.696 -0.680 7.429 1.00 92.88 130 GLY A O 1
ATOM 1070 N N . PRO A 1 131 ? 4.969 -2.682 8.425 1.00 94.12 131 PRO A N 1
ATOM 1071 C CA . PRO A 1 131 ? 6.253 -2.979 7.796 1.00 94.12 131 PRO A CA 1
ATOM 1072 C C . PRO A 1 131 ? 6.209 -3.005 6.262 1.00 94.12 131 PRO A C 1
ATOM 1074 O O . PRO A 1 131 ? 7.113 -2.463 5.631 1.00 94.12 131 PRO A O 1
ATOM 1077 N N . ASN A 1 132 ? 5.156 -3.576 5.664 1.00 95.31 132 ASN A N 1
ATOM 1078 C CA . ASN A 1 132 ? 5.042 -3.681 4.206 1.00 95.31 132 ASN A CA 1
ATOM 1079 C C . ASN A 1 132 ? 4.941 -2.304 3.535 1.00 95.31 132 ASN A C 1
ATOM 1081 O O . ASN A 1 132 ? 5.630 -2.058 2.548 1.00 95.31 132 ASN A O 1
ATOM 1085 N N . ILE A 1 133 ? 4.152 -1.383 4.097 1.00 97.06 133 ILE A N 1
ATOM 1086 C CA . ILE A 1 133 ? 4.053 -0.009 3.588 1.00 97.06 133 ILE A CA 1
ATOM 1087 C C . ILE A 1 133 ? 5.357 0.762 3.800 1.00 97.06 133 ILE A C 1
ATOM 1089 O O . ILE A 1 133 ? 5.767 1.503 2.912 1.00 97.06 133 ILE A O 1
ATOM 1093 N N . LYS A 1 134 ? 6.063 0.554 4.920 1.00 96.56 134 LYS A N 1
ATOM 1094 C CA . LYS A 1 134 ? 7.392 1.159 5.127 1.00 96.56 134 LYS A CA 1
ATOM 1095 C C . LYS A 1 134 ? 8.388 0.712 4.061 1.00 96.56 134 LYS A C 1
ATOM 1097 O O . LYS A 1 134 ? 9.098 1.542 3.499 1.00 96.56 134 LYS A O 1
ATOM 1102 N N . GLU A 1 135 ? 8.418 -0.579 3.751 1.00 96.75 135 GLU A N 1
ATOM 1103 C CA . GLU A 1 135 ? 9.251 -1.110 2.673 1.00 96.75 135 GLU A CA 1
ATOM 1104 C C . GLU A 1 135 ? 8.832 -0.558 1.303 1.00 96.75 135 GLU A C 1
ATOM 1106 O O . GLU A 1 135 ? 9.686 -0.117 0.531 1.00 96.75 135 GLU A O 1
ATOM 1111 N N . LEU A 1 136 ? 7.525 -0.473 1.031 1.00 97.38 136 LEU A N 1
ATOM 1112 C CA . LEU A 1 136 ? 7.006 0.142 -0.190 1.00 97.38 136 LEU A CA 1
ATOM 1113 C C . LEU A 1 136 ? 7.446 1.607 -0.322 1.00 97.38 136 LEU A C 1
ATOM 1115 O O . LEU A 1 136 ? 7.917 2.003 -1.385 1.00 97.38 136 LEU A O 1
ATOM 1119 N N . ASN A 1 137 ? 7.357 2.395 0.752 1.00 97.88 137 ASN A N 1
ATOM 1120 C CA . ASN A 1 137 ? 7.797 3.791 0.780 1.00 97.88 137 ASN A CA 1
ATOM 1121 C C . ASN A 1 137 ? 9.300 3.915 0.492 1.00 97.88 137 ASN A C 1
ATOM 1123 O O . ASN A 1 137 ? 9.705 4.793 -0.268 1.00 97.88 137 ASN A O 1
ATOM 1127 N N . VAL A 1 138 ? 10.131 3.003 1.012 1.00 97.19 138 VAL A N 1
ATOM 1128 C CA . VAL A 1 138 ? 11.568 2.956 0.682 1.00 97.19 138 VAL A CA 1
ATOM 1129 C C . VAL A 1 138 ? 11.786 2.698 -0.811 1.00 97.19 138 VAL A C 1
ATOM 1131 O O . VAL A 1 138 ? 12.634 3.345 -1.428 1.00 97.19 138 VAL A O 1
ATOM 1134 N N . LEU A 1 139 ? 11.038 1.771 -1.414 1.00 95.75 139 LEU A N 1
ATOM 1135 C CA . LEU A 1 139 ? 11.136 1.484 -2.848 1.00 95.75 139 LEU A CA 1
ATOM 1136 C C . LEU A 1 139 ? 10.666 2.670 -3.698 1.00 95.75 139 LEU A C 1
ATOM 1138 O O . LEU A 1 139 ? 11.369 3.064 -4.628 1.00 95.75 139 LEU A O 1
ATOM 1142 N N . ILE A 1 140 ? 9.533 3.283 -3.344 1.00 95.31 140 ILE A N 1
ATOM 1143 C CA . ILE A 1 140 ? 9.015 4.492 -3.996 1.00 95.31 140 ILE A CA 1
ATOM 1144 C C . ILE A 1 140 ? 10.068 5.597 -3.943 1.00 95.31 140 ILE A C 1
ATOM 1146 O O . ILE A 1 140 ? 10.396 6.182 -4.974 1.00 95.31 140 ILE A O 1
ATOM 1150 N N . GLN A 1 141 ? 10.657 5.845 -2.773 1.00 95.06 141 GLN A N 1
ATOM 1151 C CA . GLN A 1 141 ? 11.661 6.888 -2.618 1.00 95.06 141 GLN A CA 1
ATOM 1152 C C . GLN A 1 141 ? 12.901 6.626 -3.477 1.00 95.06 141 GLN A C 1
ATOM 1154 O O . GLN A 1 141 ? 13.384 7.545 -4.137 1.00 95.06 141 GLN A O 1
ATOM 1159 N N . LYS A 1 142 ? 13.363 5.372 -3.573 1.00 93.06 142 LYS A N 1
ATOM 1160 C CA . LYS A 1 142 ? 14.463 5.006 -4.480 1.00 93.06 142 LYS A CA 1
ATOM 1161 C C . LYS A 1 142 ? 14.134 5.301 -5.943 1.00 93.06 142 LYS A C 1
ATOM 1163 O O . LYS A 1 142 ? 15.004 5.791 -6.654 1.00 93.06 142 LYS A O 1
ATOM 1168 N N . VAL A 1 143 ? 12.904 5.035 -6.397 1.00 92.06 143 VAL A N 1
ATOM 1169 C CA . VAL A 1 143 ? 12.476 5.376 -7.769 1.00 92.06 143 VAL A CA 1
ATOM 1170 C C . VAL A 1 143 ? 12.473 6.894 -7.979 1.00 92.06 143 VAL A C 1
ATOM 1172 O O . VAL A 1 143 ? 12.891 7.363 -9.035 1.00 92.06 143 VAL A O 1
ATOM 1175 N N . ARG A 1 144 ? 12.036 7.669 -6.979 1.00 90.81 144 ARG A N 1
ATOM 1176 C CA . ARG A 1 144 ? 11.980 9.142 -7.045 1.00 90.81 144 ARG A CA 1
ATOM 1177 C C . ARG A 1 144 ? 13.364 9.792 -7.067 1.00 90.81 144 ARG A C 1
ATOM 1179 O O . ARG A 1 144 ? 13.578 10.769 -7.779 1.00 90.81 144 ARG A O 1
ATOM 1186 N N . GLU A 1 145 ? 14.287 9.278 -6.261 1.00 88.38 145 GLU A N 1
ATOM 1187 C CA . GLU A 1 145 ? 15.647 9.813 -6.111 1.00 88.38 145 GLU A CA 1
ATOM 1188 C C . GLU A 1 145 ? 16.626 9.295 -7.164 1.00 88.38 145 GLU A C 1
ATOM 1190 O O . GLU A 1 145 ? 17.747 9.806 -7.268 1.00 88.38 145 GLU A O 1
ATOM 1195 N N . ALA A 1 146 ? 16.225 8.281 -7.931 1.00 83.19 146 ALA A N 1
ATOM 1196 C CA . ALA A 1 146 ? 17.074 7.657 -8.923 1.00 83.19 146 ALA A CA 1
ATOM 1197 C C . ALA A 1 146 ? 17.699 8.715 -9.853 1.00 83.19 146 ALA A C 1
ATOM 1199 O O . ALA A 1 146 ? 17.020 9.639 -10.324 1.00 83.19 146 ALA A O 1
ATOM 1200 N N . PRO A 1 147 ? 19.018 8.625 -10.103 1.00 66.12 147 PRO A N 1
ATOM 1201 C CA . PRO A 1 147 ? 19.730 9.649 -10.842 1.00 66.12 147 PRO A CA 1
ATOM 1202 C C . PRO A 1 147 ? 19.106 9.810 -12.230 1.00 66.12 147 PRO A C 1
ATOM 1204 O O . PRO A 1 147 ? 19.028 8.857 -12.997 1.00 66.12 147 PRO A O 1
ATOM 1207 N N . LYS A 1 148 ? 18.659 11.045 -12.503 1.00 65.94 148 LYS A N 1
ATOM 1208 C CA . LYS A 1 148 ? 18.248 11.654 -13.785 1.00 65.94 148 LYS A CA 1
ATOM 1209 C C . LYS A 1 148 ? 18.397 10.761 -15.042 1.00 65.94 148 LYS A C 1
ATOM 1211 O O . LYS A 1 148 ? 19.450 10.175 -15.273 1.00 65.94 148 LYS A O 1
ATOM 1216 N N . PRO A 1 149 ? 17.461 10.867 -16.004 1.00 59.41 149 PRO A N 1
ATOM 1217 C CA . PRO A 1 149 ? 16.839 9.788 -16.795 1.00 59.41 149 PRO A CA 1
ATOM 1218 C C . PRO A 1 149 ? 17.718 9.098 -17.864 1.00 59.41 149 PRO A C 1
ATOM 1220 O O . PRO A 1 149 ? 17.260 8.849 -18.976 1.00 59.41 149 PRO A O 1
ATOM 1223 N N . ARG A 1 150 ? 18.992 8.817 -17.578 1.00 61.38 150 ARG A N 1
ATOM 1224 C CA . ARG A 1 150 ? 19.909 8.143 -18.512 1.00 61.38 150 ARG A CA 1
ATOM 1225 C C . ARG A 1 150 ? 20.036 6.647 -18.254 1.00 61.38 150 ARG A C 1
ATOM 1227 O O . ARG A 1 150 ? 20.264 5.910 -19.205 1.00 61.38 150 ARG A O 1
ATOM 1234 N N . ASP A 1 151 ? 19.859 6.202 -17.012 1.00 80.75 151 ASP A N 1
ATOM 1235 C CA . ASP A 1 151 ? 19.901 4.779 -16.677 1.00 80.75 151 ASP A CA 1
ATOM 1236 C C . ASP A 1 151 ? 18.486 4.188 -16.626 1.00 80.75 151 ASP A C 1
ATOM 1238 O O . ASP A 1 151 ? 17.882 4.007 -15.567 1.00 80.75 151 ASP A O 1
ATOM 1242 N N . LEU A 1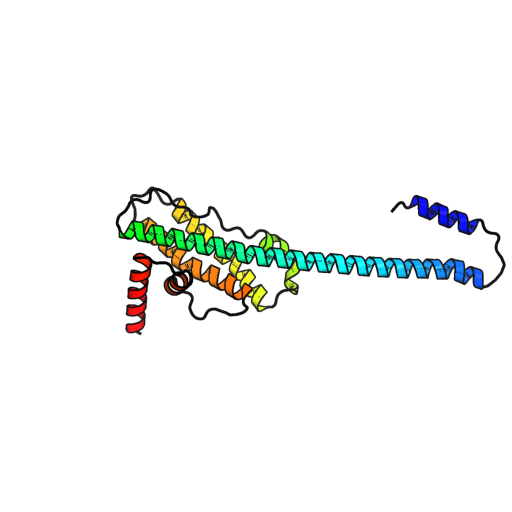 152 ? 17.932 3.928 -17.815 1.00 85.69 152 LEU A N 1
ATOM 1243 C CA . LEU A 1 152 ? 16.611 3.309 -17.966 1.00 85.69 152 LEU A CA 1
ATOM 1244 C C . LEU A 1 152 ? 16.560 1.903 -17.352 1.00 85.69 152 LEU A C 1
ATOM 1246 O O . LEU A 1 152 ? 15.495 1.470 -16.916 1.00 85.69 152 LEU A O 1
ATOM 1250 N N . THR A 1 153 ? 17.697 1.207 -17.283 1.00 87.38 153 THR A N 1
ATOM 1251 C CA . THR A 1 153 ? 17.799 -0.138 -16.706 1.00 87.38 153 THR A CA 1
ATOM 1252 C C . THR A 1 153 ? 17.657 -0.092 -15.188 1.00 87.38 153 THR A C 1
ATOM 1254 O O . THR A 1 153 ? 16.875 -0.862 -14.631 1.00 87.38 153 THR A O 1
ATOM 1257 N N . ALA A 1 154 ? 18.354 0.832 -14.519 1.00 87.81 154 ALA A N 1
ATOM 1258 C CA . ALA A 1 154 ? 18.211 1.043 -13.078 1.00 87.81 154 ALA A CA 1
ATOM 1259 C C . ALA A 1 154 ? 16.813 1.562 -12.707 1.00 87.81 154 ALA A C 1
ATOM 1261 O O . ALA A 1 154 ? 16.218 1.104 -11.734 1.00 87.81 154 ALA A O 1
ATOM 1262 N N . MET A 1 155 ? 16.245 2.469 -13.510 1.00 89.38 155 MET A N 1
ATOM 1263 C CA . MET A 1 155 ? 14.857 2.909 -13.323 1.00 89.38 155 MET A CA 1
ATOM 1264 C C . MET A 1 155 ? 13.873 1.751 -13.462 1.00 89.38 155 MET A C 1
ATOM 1266 O O . MET A 1 155 ? 12.959 1.613 -12.650 1.00 89.38 155 MET A O 1
ATOM 1270 N N . ALA A 1 156 ? 14.071 0.901 -14.472 1.00 91.50 156 ALA A N 1
ATOM 1271 C CA . ALA A 1 156 ? 13.216 -0.250 -14.684 1.00 91.50 156 ALA A CA 1
ATOM 1272 C C . ALA A 1 156 ? 13.305 -1.235 -13.515 1.00 91.50 156 ALA A C 1
ATOM 1274 O O . ALA A 1 156 ? 12.269 -1.664 -13.020 1.00 91.50 156 ALA A O 1
ATOM 1275 N N . SER A 1 157 ? 14.503 -1.566 -13.026 1.00 92.50 157 SER A N 1
ATOM 1276 C CA . SER A 1 157 ? 14.653 -2.509 -11.909 1.00 92.50 157 SER A CA 1
ATOM 1277 C C . SER A 1 157 ? 13.997 -2.006 -10.619 1.00 92.50 157 SER A C 1
ATOM 1279 O O . SER A 1 157 ? 13.323 -2.779 -9.937 1.00 92.50 157 SER A O 1
ATOM 1281 N N . LEU A 1 158 ? 14.116 -0.711 -10.314 1.00 93.12 158 LEU A N 1
ATOM 1282 C CA . LEU A 1 158 ? 13.449 -0.100 -9.163 1.00 93.12 158 LEU A CA 1
ATOM 1283 C C . LEU A 1 158 ? 11.923 -0.074 -9.331 1.00 93.12 158 LEU A C 1
ATOM 1285 O O . LEU A 1 158 ? 11.201 -0.401 -8.391 1.00 93.12 158 LEU A O 1
ATOM 1289 N N . ALA A 1 159 ? 11.424 0.256 -10.527 1.00 93.69 159 ALA A N 1
ATOM 1290 C CA . ALA A 1 159 ? 9.993 0.216 -10.818 1.00 93.69 159 ALA A CA 1
ATOM 1291 C C . ALA A 1 159 ? 9.431 -1.214 -10.720 1.00 93.69 159 ALA A C 1
ATOM 1293 O O . ALA A 1 159 ? 8.363 -1.403 -10.146 1.00 93.69 159 ALA A O 1
ATOM 1294 N N . TYR A 1 160 ? 10.166 -2.228 -11.192 1.00 94.06 160 TYR A N 1
ATOM 1295 C CA . TYR A 1 160 ? 9.805 -3.638 -11.010 1.00 94.06 160 TYR A CA 1
ATOM 1296 C C . TYR A 1 160 ? 9.690 -4.017 -9.532 1.00 94.06 160 TYR A C 1
ATOM 1298 O O . TYR A 1 160 ? 8.724 -4.672 -9.158 1.00 94.06 160 TYR A O 1
ATOM 1306 N N . ALA A 1 161 ? 10.617 -3.572 -8.679 1.00 95.12 161 ALA A N 1
ATOM 1307 C CA . ALA A 1 161 ? 10.543 -3.854 -7.245 1.00 95.12 161 ALA A CA 1
ATOM 1308 C C . ALA A 1 161 ? 9.255 -3.295 -6.609 1.00 95.12 161 ALA A C 1
ATOM 1310 O O . ALA A 1 161 ? 8.620 -3.972 -5.803 1.00 95.12 161 ALA A O 1
ATOM 1311 N N . VAL A 1 162 ? 8.826 -2.091 -7.010 1.00 95.94 162 VAL A N 1
ATOM 1312 C CA . VAL A 1 162 ? 7.536 -1.527 -6.574 1.00 95.94 162 VAL A CA 1
ATOM 1313 C C . VAL A 1 162 ? 6.361 -2.362 -7.094 1.00 95.94 162 VAL A C 1
ATOM 1315 O O . VAL A 1 162 ? 5.420 -2.607 -6.343 1.00 95.94 162 VAL A O 1
ATOM 1318 N N . LEU A 1 163 ? 6.406 -2.822 -8.349 1.00 95.50 163 LEU A N 1
ATOM 1319 C CA . LEU A 1 163 ? 5.336 -3.637 -8.939 1.00 95.50 163 LEU A CA 1
ATOM 1320 C C . LEU A 1 163 ? 5.196 -5.015 -8.296 1.00 95.50 163 LEU A C 1
ATOM 1322 O O . LEU A 1 163 ? 4.080 -5.516 -8.241 1.00 95.50 163 LEU A O 1
ATOM 1326 N N . GLU A 1 164 ? 6.280 -5.614 -7.810 1.00 93.56 164 GLU A N 1
ATOM 1327 C CA . GLU A 1 164 ? 6.231 -6.868 -7.048 1.00 93.56 164 GLU A CA 1
ATOM 1328 C C . GLU A 1 164 ? 5.647 -6.643 -5.645 1.00 93.56 164 GLU A C 1
ATOM 1330 O O . GLU A 1 164 ? 4.816 -7.417 -5.178 1.00 93.56 164 GLU A O 1
ATOM 1335 N N . HIS A 1 165 ? 6.018 -5.545 -4.977 1.00 95.06 165 HIS A N 1
ATOM 1336 C CA . HIS A 1 165 ? 5.657 -5.324 -3.571 1.00 95.06 165 HIS A CA 1
ATOM 1337 C C . HIS A 1 165 ? 4.270 -4.695 -3.358 1.00 95.06 165 HIS A C 1
ATOM 1339 O O . HIS A 1 165 ? 3.562 -5.008 -2.396 1.00 95.06 165 HIS A O 1
ATOM 1345 N N . ALA A 1 166 ? 3.839 -3.813 -4.261 1.00 96.56 166 ALA A N 1
ATOM 1346 C CA . ALA A 1 166 ? 2.554 -3.120 -4.160 1.00 96.56 1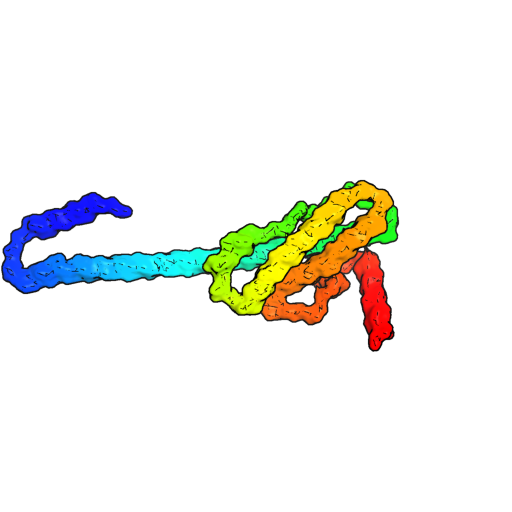66 ALA A CA 1
ATOM 1347 C C . ALA A 1 166 ? 1.329 -4.067 -4.144 1.00 96.56 166 ALA A C 1
ATOM 1349 O O . ALA A 1 166 ? 0.465 -3.878 -3.282 1.00 96.56 166 ALA A O 1
ATOM 1350 N N . PRO A 1 167 ? 1.232 -5.112 -4.995 1.00 95.44 167 PRO A N 1
ATOM 1351 C CA . PRO A 1 167 ? 0.151 -6.095 -4.929 1.00 95.44 167 PRO A CA 1
ATOM 1352 C C . PRO A 1 167 ? 0.010 -6.747 -3.550 1.00 95.44 167 PRO A C 1
ATOM 1354 O O . PRO A 1 167 ? -1.111 -6.948 -3.084 1.00 95.44 167 PRO A O 1
ATOM 1357 N N . HIS A 1 168 ? 1.121 -7.040 -2.864 1.00 94.00 168 HIS A N 1
ATOM 1358 C CA . HIS A 1 168 ? 1.097 -7.623 -1.519 1.00 94.00 168 HIS A CA 1
ATOM 1359 C C . HIS A 1 168 ? 0.516 -6.659 -0.486 1.00 94.00 168 HIS A C 1
ATOM 1361 O O . HIS A 1 168 ? -0.363 -7.045 0.286 1.00 94.00 168 HIS A O 1
ATOM 1367 N N . CYS A 1 169 ? 0.934 -5.392 -0.518 1.00 95.50 169 CYS A N 1
ATOM 1368 C CA . CYS A 1 169 ? 0.363 -4.350 0.337 1.00 95.50 169 CYS A CA 1
ATOM 1369 C C . CYS A 1 169 ? -1.148 -4.212 0.104 1.00 95.50 169 CYS A C 1
ATOM 1371 O O . CYS A 1 169 ? -1.934 -4.180 1.051 1.00 95.50 169 CYS A O 1
ATOM 1373 N N . TYR A 1 170 ? -1.563 -4.200 -1.165 1.00 95.88 170 TYR A N 1
ATOM 1374 C CA . TYR A 1 170 ? -2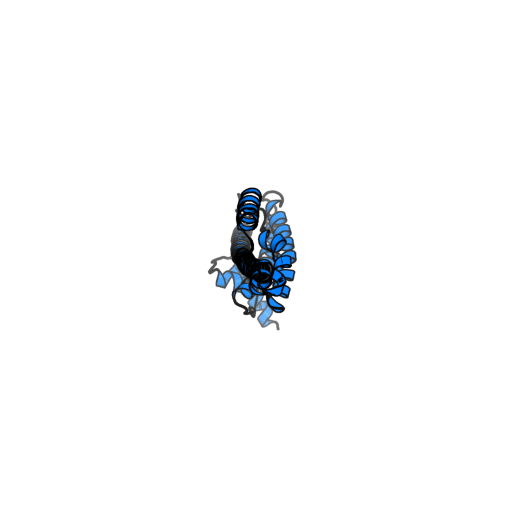.969 -4.113 -1.537 1.00 95.88 170 TYR A CA 1
ATOM 1375 C C . TYR A 1 170 ? -3.779 -5.318 -1.053 1.00 95.88 170 TYR A C 1
ATOM 1377 O O . TYR A 1 170 ? -4.866 -5.152 -0.504 1.00 95.88 170 TYR A O 1
ATOM 1385 N N . ALA A 1 171 ? -3.247 -6.529 -1.225 1.00 94.38 171 ALA A N 1
ATOM 1386 C CA . ALA A 1 171 ? -3.886 -7.767 -0.798 1.00 94.38 171 ALA A CA 1
ATOM 1387 C C . ALA A 1 171 ? -4.128 -7.808 0.717 1.00 94.38 171 ALA A C 1
ATOM 1389 O O . ALA A 1 171 ? -5.180 -8.278 1.155 1.00 94.38 171 ALA A O 1
ATOM 1390 N N . ILE A 1 172 ? -3.196 -7.281 1.520 1.00 94.50 172 ILE A N 1
ATOM 1391 C CA . ILE A 1 172 ? -3.378 -7.139 2.971 1.00 94.50 172 ILE A CA 1
ATOM 1392 C C . ILE A 1 172 ? -4.557 -6.202 3.260 1.00 94.50 172 ILE A C 1
ATOM 1394 O O . ILE A 1 172 ? -5.461 -6.571 4.010 1.00 94.50 172 ILE A O 1
ATOM 1398 N N . CYS A 1 173 ? -4.596 -5.023 2.633 1.00 95.00 173 CYS A N 1
ATOM 1399 C CA . CYS A 1 173 ? -5.703 -4.079 2.803 1.00 95.00 173 CYS A CA 1
ATOM 1400 C C . CYS A 1 173 ? -7.054 -4.655 2.349 1.00 95.00 173 CYS A C 1
ATOM 1402 O O . CYS A 1 173 ? -8.072 -4.460 3.010 1.00 95.00 173 CYS A O 1
ATOM 1404 N N . GLU A 1 174 ? -7.079 -5.382 1.234 1.00 93.81 174 GLU A N 1
ATOM 1405 C CA . GLU A 1 174 ? -8.286 -6.039 0.739 1.00 93.81 174 GLU A CA 1
ATOM 1406 C C . GLU A 1 174 ? -8.768 -7.138 1.689 1.00 93.81 174 GLU A C 1
ATOM 1408 O O . GLU A 1 174 ? -9.970 -7.239 1.947 1.00 93.81 174 GLU A O 1
ATOM 1413 N N . THR A 1 175 ? -7.843 -7.914 2.259 1.00 93.56 175 THR A N 1
ATOM 1414 C CA . THR A 1 175 ? -8.174 -8.940 3.254 1.00 93.56 175 THR A CA 1
ATOM 1415 C C . THR A 1 175 ? -8.766 -8.300 4.507 1.00 93.56 175 THR A C 1
ATOM 1417 O O . THR A 1 175 ? -9.771 -8.785 5.017 1.00 93.56 175 THR A O 1
ATOM 1420 N N . LEU A 1 176 ? -8.221 -7.166 4.960 1.00 92.56 176 LEU A N 1
ATOM 1421 C CA . LEU A 1 176 ? -8.777 -6.400 6.082 1.00 92.56 176 LEU A CA 1
ATOM 1422 C C . LEU A 1 176 ? -10.188 -5.868 5.799 1.00 92.56 176 LEU A C 1
ATOM 1424 O O . LEU A 1 176 ? -11.016 -5.813 6.700 1.00 92.56 176 LEU A O 1
ATOM 1428 N N . LYS A 1 177 ? -10.482 -5.495 4.550 1.00 91.25 177 LYS A N 1
ATOM 1429 C CA . LYS A 1 177 ? -11.787 -4.944 4.165 1.00 91.25 177 LYS A CA 1
ATOM 1430 C C . LYS A 1 177 ? -12.856 -6.014 3.931 1.00 91.25 177 LYS A C 1
ATOM 1432 O O . LYS A 1 177 ? -14.031 -5.781 4.201 1.00 91.25 177 LYS A O 1
ATOM 1437 N N . THR A 1 178 ? -12.474 -7.144 3.342 1.00 89.44 178 THR A N 1
ATOM 1438 C CA . THR A 1 178 ? -13.416 -8.170 2.862 1.00 89.44 178 THR A CA 1
ATOM 1439 C C . THR A 1 178 ? -13.448 -9.419 3.736 1.00 89.44 178 THR A C 1
ATOM 1441 O O . THR A 1 178 ? -14.383 -10.208 3.627 1.00 89.44 178 THR A O 1
ATOM 1444 N N . GLY A 1 179 ? -12.430 -9.624 4.576 1.00 87.94 179 GLY A N 1
ATOM 1445 C CA . GLY A 1 179 ? -12.206 -10.865 5.317 1.00 87.94 179 GLY A CA 1
ATOM 1446 C C . GLY A 1 179 ? -11.742 -12.036 4.443 1.00 87.94 179 GLY A C 1
ATOM 1447 O O . GLY A 1 179 ? -11.514 -13.125 4.962 1.00 87.94 179 GLY A O 1
ATOM 1448 N N . VAL A 1 180 ? -11.596 -11.842 3.126 1.00 87.00 180 VAL A N 1
ATOM 1449 C CA . VAL A 1 180 ? -11.232 -12.899 2.177 1.00 87.00 180 VAL A CA 1
ATOM 1450 C C . VAL A 1 180 ? -9.793 -12.701 1.726 1.00 87.00 180 VAL A C 1
ATOM 1452 O O . VAL A 1 180 ? -9.426 -11.645 1.212 1.00 87.00 180 VAL A O 1
ATOM 1455 N N . LYS A 1 181 ? -8.975 -13.741 1.897 1.00 84.50 181 LYS A N 1
ATOM 1456 C CA . LYS A 1 181 ? -7.594 -13.742 1.420 1.00 84.50 181 LYS A CA 1
ATOM 1457 C C . LYS A 1 181 ? -7.570 -13.996 -0.095 1.00 84.50 181 LYS A C 1
ATOM 1459 O O . LYS A 1 181 ? -8.135 -15.000 -0.529 1.00 84.50 181 LYS A O 1
ATOM 1464 N N . PRO A 1 182 ? -6.904 -13.155 -0.903 1.00 79.81 182 PRO A N 1
ATOM 1465 C CA . PRO A 1 182 ? -6.749 -13.424 -2.328 1.00 79.81 182 PRO A CA 1
ATOM 1466 C C . PRO A 1 182 ? -5.851 -14.649 -2.565 1.00 79.81 182 PRO A C 1
ATOM 1468 O O . PRO A 1 182 ? -4.821 -14.810 -1.909 1.00 79.81 182 PRO A O 1
ATOM 1471 N N . GLU A 1 183 ? -6.243 -15.506 -3.513 1.00 73.94 183 GLU A N 1
ATOM 1472 C CA . GLU A 1 183 ? -5.539 -16.762 -3.825 1.00 73.94 183 GLU A CA 1
ATOM 1473 C C . GLU A 1 183 ? -4.177 -16.532 -4.491 1.00 73.94 183 GLU A C 1
ATOM 1475 O O . GLU A 1 183 ? -3.212 -17.227 -4.178 1.00 73.94 183 GLU A O 1
ATOM 1480 N N . VAL A 1 184 ? -4.080 -15.546 -5.389 1.00 75.81 184 VAL A N 1
ATOM 1481 C CA . VAL A 1 184 ? -2.855 -15.250 -6.143 1.00 75.81 184 VAL A CA 1
ATOM 1482 C C . VAL A 1 184 ? -2.637 -13.745 -6.230 1.00 75.81 184 VAL A C 1
ATOM 1484 O O . VAL A 1 184 ? -3.411 -13.007 -6.844 1.00 75.81 184 VAL A O 1
ATOM 1487 N N . VAL A 1 185 ? -1.532 -13.298 -5.642 1.00 85.75 185 VAL A N 1
ATOM 1488 C CA . VAL A 1 185 ? -1.105 -11.901 -5.647 1.00 85.75 185 VAL A CA 1
ATOM 1489 C C . VAL A 1 185 ? 0.124 -11.798 -6.537 1.00 85.75 185 VAL A C 1
ATOM 1491 O O . VAL A 1 185 ? 1.219 -12.167 -6.130 1.00 85.75 185 VAL A O 1
ATOM 1494 N N . THR A 1 186 ? -0.078 -11.356 -7.776 1.00 90.50 186 THR A N 1
ATOM 1495 C CA . THR A 1 186 ? 0.998 -11.120 -8.747 1.00 90.50 186 THR A CA 1
ATOM 1496 C C . THR A 1 186 ? 0.834 -9.732 -9.356 1.00 90.50 186 THR A C 1
ATOM 1498 O O . THR A 1 186 ? -0.289 -9.215 -9.388 1.00 90.50 186 THR A O 1
ATOM 1501 N N . PRO A 1 187 ? 1.904 -9.136 -9.908 1.00 92.62 187 PRO A N 1
ATOM 1502 C CA . PRO A 1 187 ? 1.794 -7.881 -10.646 1.00 92.62 187 PRO A CA 1
ATOM 1503 C C . PRO A 1 187 ? 0.772 -7.960 -11.789 1.00 92.62 187 PRO A C 1
ATOM 1505 O O . PRO A 1 187 ? 0.025 -7.012 -12.016 1.00 92.62 187 PRO A O 1
ATOM 1508 N N . VAL A 1 188 ? 0.685 -9.105 -12.479 1.00 93.19 188 VAL A N 1
ATOM 1509 C CA . VAL A 1 188 ? -0.255 -9.308 -13.593 1.00 93.19 188 VAL A CA 1
ATOM 1510 C C . VAL A 1 188 ? -1.698 -9.379 -13.100 1.00 93.19 188 VAL A C 1
ATOM 1512 O O . VAL A 1 188 ? -2.530 -8.623 -13.592 1.00 93.19 188 VAL A O 1
ATOM 1515 N N . SER A 1 189 ? -1.996 -10.208 -12.090 1.00 91.75 189 SER A N 1
ATOM 1516 C CA . SER A 1 189 ? -3.361 -10.299 -11.547 1.00 91.75 189 SER A CA 1
ATOM 1517 C C . SER A 1 189 ? -3.837 -8.967 -10.963 1.00 91.75 189 SER A C 1
ATOM 1519 O O . SER A 1 189 ? -5.012 -8.613 -11.083 1.00 91.75 189 SER A O 1
ATOM 1521 N N . PHE A 1 190 ? -2.921 -8.184 -10.388 1.00 94.00 190 PHE A N 1
ATOM 1522 C CA . PHE A 1 190 ? -3.233 -6.848 -9.897 1.00 94.00 190 PHE A CA 1
ATOM 1523 C C . PHE A 1 190 ? -3.459 -5.839 -11.032 1.00 94.00 190 PHE A C 1
ATOM 1525 O O . PHE A 1 190 ? -4.422 -5.074 -10.988 1.00 94.00 190 PHE A O 1
ATOM 1532 N N . ALA A 1 191 ? -2.644 -5.869 -12.088 1.00 94.00 191 ALA A N 1
ATOM 1533 C CA . ALA A 1 191 ? -2.855 -5.037 -13.270 1.00 94.00 191 ALA A CA 1
ATOM 1534 C C . ALA A 1 191 ? -4.182 -5.352 -13.986 1.00 94.00 191 ALA A C 1
ATOM 1536 O O . ALA A 1 191 ? -4.885 -4.423 -14.390 1.00 94.00 191 ALA A O 1
ATOM 1537 N N . ASP A 1 192 ? -4.556 -6.632 -14.078 1.00 92.50 192 ASP A N 1
ATOM 1538 C CA . ASP A 1 192 ? -5.828 -7.081 -14.656 1.00 92.50 192 ASP A CA 1
ATOM 1539 C C . ASP A 1 192 ? -7.019 -6.562 -13.836 1.00 92.50 192 ASP A C 1
ATOM 1541 O O . ASP A 1 192 ? -7.980 -6.024 -14.393 1.00 92.50 192 ASP A O 1
ATOM 1545 N N . LYS A 1 193 ? -6.927 -6.628 -12.500 1.00 91.56 193 LYS A N 1
ATOM 1546 C CA . LYS A 1 193 ? -7.921 -6.049 -11.583 1.00 91.56 193 LYS A CA 1
ATOM 1547 C C . LYS A 1 193 ? -8.085 -4.541 -11.779 1.00 91.56 193 LYS A C 1
ATOM 1549 O O . LYS A 1 193 ? -9.203 -4.031 -11.728 1.00 91.56 193 LYS A O 1
ATOM 1554 N N . LEU A 1 194 ? -6.982 -3.837 -12.021 1.00 93.06 194 LEU A N 1
ATOM 1555 C CA . LEU A 1 194 ? -6.968 -2.400 -12.298 1.00 93.06 194 LEU A CA 1
ATOM 1556 C C . LEU A 1 194 ? -7.312 -2.055 -13.757 1.00 93.06 194 LEU A C 1
ATOM 1558 O O . LEU A 1 194 ? -7.369 -0.871 -14.091 1.00 93.06 194 LEU A O 1
ATOM 1562 N N . GLN A 1 195 ? -7.549 -3.059 -14.609 1.00 93.81 195 GLN A N 1
ATOM 1563 C CA . GLN A 1 195 ? -7.852 -2.920 -16.038 1.00 93.81 195 GLN A CA 1
ATOM 1564 C C . GLN A 1 195 ? -6.800 -2.097 -16.798 1.00 93.81 195 GLN A C 1
ATOM 1566 O O . GLN A 1 195 ? -7.122 -1.300 -17.686 1.00 93.81 195 GLN A O 1
ATOM 1571 N N . LEU A 1 196 ? -5.525 -2.269 -16.441 1.00 92.44 196 LEU A N 1
ATOM 1572 C CA . LEU A 1 196 ? -4.425 -1.534 -17.059 1.00 92.44 196 LEU A CA 1
ATOM 1573 C C . LEU A 1 196 ? -4.036 -2.156 -18.398 1.00 92.44 196 LEU A C 1
ATOM 1575 O O . LEU A 1 196 ? -3.804 -3.357 -18.502 1.00 92.44 196 LEU A O 1
ATOM 1579 N N . LYS A 1 197 ? -3.917 -1.310 -19.424 1.00 92.44 197 LYS A N 1
ATOM 1580 C CA . LYS A 1 197 ? -3.348 -1.678 -20.724 1.00 92.44 197 LYS A CA 1
ATOM 1581 C C . LYS A 1 197 ? -1.903 -1.193 -20.768 1.00 92.44 197 LYS A C 1
ATOM 1583 O O . LYS A 1 197 ? -1.686 0.017 -20.748 1.00 92.44 197 LYS A O 1
ATOM 1588 N N . SER A 1 198 ? -0.945 -2.117 -20.785 1.00 93.19 198 SER A N 1
ATOM 1589 C CA . SER A 1 198 ? 0.486 -1.807 -20.708 1.00 93.19 198 SER A CA 1
ATOM 1590 C C . SER A 1 198 ? 1.328 -2.887 -21.386 1.00 93.19 198 SER A C 1
ATOM 1592 O O . SER A 1 198 ? 1.188 -4.073 -21.083 1.00 93.19 198 SER A O 1
ATOM 1594 N N . ASP A 1 199 ? 2.260 -2.455 -22.239 1.00 90.94 199 ASP A N 1
ATOM 1595 C CA . ASP A 1 199 ? 3.184 -3.342 -22.954 1.00 90.94 199 ASP A CA 1
ATOM 1596 C C . ASP A 1 199 ? 4.129 -4.061 -21.970 1.00 90.94 199 ASP A C 1
ATOM 1598 O O . ASP A 1 199 ? 4.560 -5.200 -22.195 1.00 90.94 199 ASP A O 1
ATOM 1602 N N . ALA A 1 200 ? 4.478 -3.389 -20.867 1.00 90.81 200 ALA A N 1
ATOM 1603 C CA . ALA A 1 200 ? 5.269 -3.954 -19.785 1.00 90.81 200 ALA A CA 1
ATOM 1604 C C . ALA A 1 200 ? 4.535 -5.100 -19.085 1.00 90.81 200 ALA A C 1
ATOM 1606 O O . ALA A 1 200 ? 5.135 -6.157 -18.883 1.00 90.81 200 ALA A O 1
ATOM 1607 N N . ILE A 1 201 ? 3.251 -4.919 -18.763 1.00 93.25 201 ILE A N 1
ATOM 1608 C CA . ILE A 1 201 ? 2.426 -5.956 -18.126 1.00 93.25 201 ILE A CA 1
ATOM 1609 C C . ILE A 1 201 ? 2.215 -7.145 -19.066 1.00 93.25 201 ILE A C 1
ATOM 1611 O O . ILE A 1 201 ? 2.364 -8.288 -18.636 1.00 93.25 201 ILE A O 1
ATOM 1615 N N . ASP A 1 202 ? 1.954 -6.900 -20.350 1.00 91.56 202 ASP A N 1
ATOM 1616 C CA . ASP A 1 202 ? 1.782 -7.976 -21.332 1.00 91.56 202 ASP A CA 1
ATOM 1617 C C . ASP A 1 202 ? 3.050 -8.838 -21.450 1.00 91.56 202 ASP A C 1
ATOM 1619 O O . ASP A 1 202 ? 2.986 -10.067 -21.428 1.00 91.56 202 ASP A O 1
ATOM 1623 N N . SER A 1 203 ? 4.225 -8.206 -21.429 1.00 88.31 203 SER A N 1
ATOM 1624 C CA . S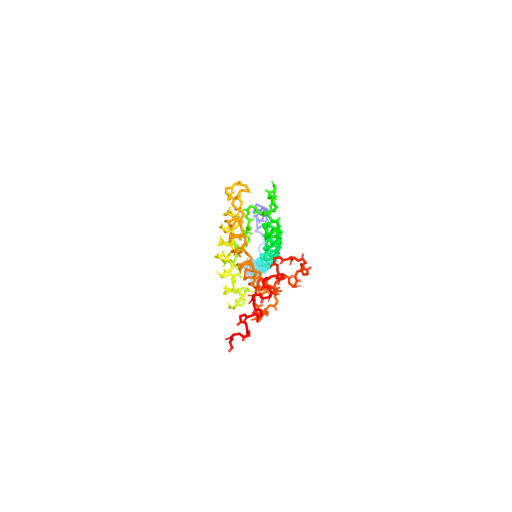ER A 1 203 ? 5.503 -8.931 -21.420 1.00 88.31 203 SER A CA 1
ATOM 1625 C C . SER A 1 203 ? 5.757 -9.709 -20.129 1.00 88.31 203 SER A C 1
ATOM 1627 O O . SER A 1 203 ? 6.410 -10.753 -20.152 1.00 88.31 203 SER A O 1
ATOM 1629 N N . MET A 1 204 ? 5.280 -9.211 -18.984 1.00 89.81 204 MET A N 1
ATOM 1630 C CA . MET A 1 204 ? 5.326 -9.976 -17.736 1.00 89.81 204 MET A CA 1
ATOM 1631 C C . MET A 1 204 ? 4.405 -11.193 -17.818 1.00 89.81 204 MET A C 1
ATOM 1633 O O . MET A 1 204 ? 4.814 -12.284 -17.423 1.00 89.81 204 MET A O 1
ATOM 1637 N N . ARG A 1 205 ? 3.202 -11.043 -18.387 1.00 89.75 205 ARG A N 1
ATOM 1638 C CA . ARG A 1 205 ? 2.238 -12.138 -18.569 1.00 89.75 205 ARG A CA 1
ATOM 1639 C C . ARG A 1 205 ? 2.828 -13.283 -19.393 1.00 89.75 205 ARG A C 1
ATOM 1641 O O . ARG A 1 205 ? 2.692 -14.444 -19.004 1.00 89.75 205 ARG A O 1
ATOM 1648 N N . GLU A 1 206 ? 3.545 -12.973 -20.471 1.00 88.31 206 GLU A N 1
ATOM 1649 C CA . GLU A 1 206 ? 4.268 -13.977 -21.266 1.00 88.31 206 GLU A CA 1
ATOM 1650 C C . GLU A 1 206 ? 5.333 -14.713 -20.439 1.00 88.31 206 GLU A C 1
ATOM 1652 O O . GLU A 1 206 ? 5.427 -15.940 -20.493 1.00 88.31 206 GLU A O 1
ATOM 1657 N N . ARG A 1 207 ? 6.105 -13.991 -19.615 1.00 83.38 207 ARG A N 1
ATOM 1658 C CA . ARG A 1 207 ? 7.119 -14.599 -18.736 1.00 83.38 207 ARG A CA 1
ATOM 1659 C C . ARG A 1 207 ? 6.505 -15.545 -17.708 1.00 83.38 207 ARG A C 1
ATOM 1661 O O . ARG A 1 207 ? 7.001 -16.658 -17.562 1.00 83.38 207 ARG A O 1
ATOM 1668 N N . TYR A 1 208 ? 5.431 -15.138 -17.030 1.00 80.75 208 TYR A N 1
ATOM 1669 C CA . TYR A 1 208 ? 4.751 -16.001 -16.058 1.00 80.75 208 TYR A CA 1
ATOM 1670 C C . TYR A 1 208 ? 4.122 -17.232 -16.721 1.00 80.75 208 TYR A C 1
ATOM 1672 O O . TYR A 1 208 ? 4.197 -18.323 -16.163 1.00 80.75 208 TYR A O 1
ATOM 1680 N N . SER A 1 209 ? 3.576 -17.085 -17.931 1.00 80.94 209 SER A N 1
ATOM 1681 C CA . SER A 1 209 ? 3.012 -18.209 -18.694 1.00 80.94 209 SER A CA 1
ATOM 1682 C C . SER A 1 209 ? 4.085 -19.235 -19.073 1.00 80.94 209 SER A C 1
ATOM 1684 O O . SER A 1 209 ? 3.877 -20.437 -18.931 1.00 80.94 209 SER A O 1
ATOM 1686 N N . ASN A 1 210 ? 5.266 -18.767 -19.489 1.00 77.25 210 ASN A N 1
ATOM 1687 C CA . ASN A 1 210 ? 6.397 -19.638 -19.815 1.00 77.25 210 ASN A CA 1
ATOM 1688 C C . ASN A 1 210 ? 6.974 -20.344 -18.579 1.00 77.25 210 ASN A C 1
ATOM 1690 O O . ASN A 1 210 ? 7.363 -21.504 -18.671 1.00 77.25 210 ASN A O 1
ATOM 1694 N N . LEU A 1 211 ? 7.006 -19.670 -17.425 1.00 74.69 211 LEU A N 1
ATOM 1695 C CA . LEU A 1 211 ? 7.434 -20.275 -16.159 1.00 74.69 211 LEU A CA 1
ATOM 1696 C C . LEU A 1 211 ? 6.457 -21.357 -15.683 1.00 74.69 211 LEU A C 1
ATOM 1698 O O . LEU A 1 211 ? 6.900 -22.406 -15.224 1.00 74.69 211 LEU A O 1
ATOM 1702 N N . ALA A 1 212 ? 5.151 -21.133 -15.839 1.00 74.00 212 ALA A N 1
ATOM 1703 C CA . ALA A 1 212 ? 4.128 -22.122 -15.508 1.00 74.00 212 ALA A CA 1
ATOM 1704 C C . ALA A 1 212 ? 4.173 -23.353 -16.431 1.00 74.00 212 ALA A C 1
ATOM 1706 O O . ALA A 1 212 ? 3.866 -24.450 -15.990 1.00 74.00 212 ALA A O 1
ATOM 1707 N N . ALA A 1 213 ? 4.582 -23.192 -17.694 1.00 68.19 213 ALA A N 1
ATOM 1708 C CA . ALA A 1 213 ? 4.727 -24.298 -18.645 1.00 68.19 213 ALA A CA 1
ATOM 1709 C C . ALA A 1 213 ? 5.995 -25.153 -18.430 1.00 68.19 213 ALA A C 1
ATOM 1711 O O . ALA A 1 213 ? 6.126 -26.214 -19.038 1.00 68.19 213 ALA A O 1
ATOM 1712 N N . MET A 1 214 ? 6.944 -24.681 -17.614 1.00 63.91 214 MET A N 1
ATOM 1713 C CA . MET A 1 214 ? 8.181 -25.396 -17.272 1.00 63.91 214 MET A CA 1
ATOM 1714 C C . MET A 1 214 ? 8.079 -26.220 -15.977 1.00 63.91 214 MET A C 1
ATOM 1716 O O . MET A 1 214 ? 9.025 -26.945 -15.661 1.00 63.91 214 MET A O 1
ATOM 1720 N N . GLN A 1 215 ? 6.980 -26.089 -15.230 1.00 55.28 215 GLN A N 1
ATOM 1721 C CA . GLN A 1 215 ? 6.678 -26.849 -14.011 1.00 55.28 215 GLN A CA 1
ATOM 1722 C C . GLN A 1 215 ? 5.731 -28.009 -14.317 1.00 55.28 215 GLN A C 1
ATOM 1724 O O . GLN A 1 215 ? 5.909 -29.068 -13.676 1.00 55.28 215 GLN A O 1
#

Secondary structure (DSSP, 8-state):
--HHHHHHHHHHHHTSPPPPSHHHHIIIIIHHHHHHHHHHHHHHHHHHHHHHHHHHHHHHHHHHHHHHHHHHHHHHHHHHHHHHHHHHTT---------S----HHHHHHHHHHGGGS-HHHHHHHHHHHHHHHHHHHHHHHHHHS-TTT-HHHHHHHHHHHHHHHHHHHHHHHHHHHS---S---HHHHHHHTT---HHHHHHHHHHHHHHTT-

Solvent-accessible surface area (backbone atoms only — not comparable to full-atom values): 12184 Å² total; per-residue (Å²): 132,72,67,69,66,54,52,53,56,52,56,56,63,72,69,57,86,85,71,93,50,79,64,50,56,47,52,69,50,47,47,58,52,50,52,49,51,50,50,49,52,54,48,51,53,52,48,54,54,50,50,54,51,50,51,53,49,49,51,50,48,32,56,53,45,45,54,52,43,40,51,49,38,52,50,40,35,55,43,30,51,51,50,36,41,33,39,75,68,73,46,74,67,88,76,82,80,63,67,84,65,73,80,57,68,50,50,75,68,41,40,83,82,46,52,85,83,45,54,74,65,50,51,51,46,56,64,49,46,57,60,46,45,55,53,49,35,54,39,47,44,51,54,71,68,49,74,72,71,75,53,48,64,62,52,36,55,39,28,50,53,38,37,61,49,32,36,55,52,39,46,47,44,46,22,67,73,67,74,51,76,74,92,74,81,39,52,54,58,45,35,58,75,68,68,62,86,49,72,49,53,54,55,48,48,54,52,55,53,55,55,62,73,74,109